Protein AF-A0A420UBL4-F1 (afdb_monomer)

Secondary structure (DSSP, 8-state):
--HHHHHHHHHHTT----------------------------S---BB-PPPPTT-TTSTTTTGGGBS-TT-EEEETTEEEEEEE--EEEE-TTSS-EEEEEEHHHHS-TTS-SS-EE--TTS--EEESS-HHHHHHHHHHHHHHHHHHHHHHHHHHHHS---HHHHHHHHHHHHHHHHHHHHHHTT-SHHHHEEEEEEEEPPSSB-SSSS--B--EEEEEEPGGGBSS-GGG------TTHHHHHS-----------

Mean predicted aligned error: 12.42 Å

pLDDT: mean 78.18, std 20.37, range [28.78, 97.06]

Foldseek 3Di:
DPQVVVQVVCVVVVNNPDDGDDDDDDDDDDPDDDDDDDDDDPQFLAAAQDQDDDPDPVLRQQNVLSHPAWQHWKAWPVCLQQIDTFHDWDDDPPDLWIKTKDFQCRQAPPPHDLAKDADDPVDWGWMFGHRPNSLVVSLVVLVVLLVVLVVVLVCCVPPDVDPPVVSVVSVVVNVSSVVSNVSSVSVPDRVSRGFWTWHIAHGADWDPDVVTDTRRMTITTGDCSRHPDRSSPDDNDDDPCVVVVVVDPPPDDPPPDD

Structure (mmCIF, N/CA/C/O backbone):
data_AF-A0A420UBL4-F1
#
_entry.id   AF-A0A420UBL4-F1
#
loop_
_atom_site.group_PDB
_atom_site.id
_atom_site.type_symbol
_atom_site.label_atom_id
_atom_site.label_alt_id
_atom_site.label_comp_id
_atom_site.label_asym_id
_atom_site.label_entity_id
_atom_site.label_seq_id
_atom_site.pdbx_PDB_ins_code
_atom_site.Cartn_x
_atom_site.Cartn_y
_atom_site.Cartn_z
_atom_site.occupancy
_atom_site.B_iso_or_equiv
_atom_site.auth_seq_id
_atom_site.auth_comp_id
_atom_site.auth_asym_id
_atom_site.auth_atom_id
_atom_site.pdbx_PDB_model_num
ATOM 1 N N . MET A 1 1 ? -31.574 2.121 -7.562 1.00 46.16 1 MET A N 1
ATOM 2 C CA . MET A 1 1 ? -32.735 1.252 -7.884 1.00 46.16 1 MET A CA 1
ATOM 3 C C . MET A 1 1 ? -32.403 -0.250 -7.797 1.00 46.16 1 MET A C 1
ATOM 5 O O . MET A 1 1 ? -33.293 -1.064 -7.986 1.00 46.16 1 MET A O 1
ATOM 9 N N . GLU A 1 2 ? -31.167 -0.641 -7.446 1.00 55.22 2 GLU A N 1
ATOM 10 C CA . GLU A 1 2 ? -30.665 -2.014 -7.668 1.00 55.22 2 GLU A CA 1
ATOM 11 C C . GLU A 1 2 ? -30.559 -2.911 -6.415 1.00 55.22 2 GLU A C 1
ATOM 13 O O . GLU A 1 2 ? -30.574 -4.130 -6.560 1.00 55.22 2 GLU A O 1
ATOM 18 N N . ALA A 1 3 ? -30.545 -2.388 -5.176 1.00 56.19 3 ALA A N 1
ATOM 19 C CA . ALA A 1 3 ? -30.510 -3.264 -3.981 1.00 56.19 3 ALA A CA 1
ATOM 20 C C . ALA A 1 3 ? -31.725 -4.178 -3.863 1.00 56.19 3 ALA A C 1
ATOM 22 O O . ALA A 1 3 ? -31.597 -5.292 -3.364 1.00 56.19 3 ALA A O 1
ATOM 23 N N . ASN A 1 4 ? -32.895 -3.720 -4.313 1.00 64.81 4 ASN A N 1
ATOM 24 C CA . ASN A 1 4 ? -34.096 -4.547 -4.281 1.00 64.81 4 ASN A CA 1
ATOM 25 C C . ASN A 1 4 ? -33.973 -5.744 -5.232 1.00 64.81 4 ASN A C 1
ATOM 27 O O . ASN A 1 4 ? -34.451 -6.818 -4.886 1.00 64.81 4 ASN A O 1
ATOM 31 N N . ILE A 1 5 ? -33.260 -5.595 -6.355 1.00 74.69 5 ILE A N 1
ATOM 32 C CA . ILE A 1 5 ? -32.993 -6.687 -7.298 1.00 74.69 5 ILE A CA 1
ATOM 33 C C . ILE A 1 5 ? -31.994 -7.674 -6.685 1.00 74.69 5 ILE A C 1
ATOM 35 O O . ILE A 1 5 ? -32.284 -8.864 -6.628 1.00 74.69 5 ILE A O 1
ATOM 39 N N . CYS A 1 6 ? -30.873 -7.201 -6.127 1.00 64.31 6 CYS A N 1
ATOM 40 C CA . CYS A 1 6 ? -29.911 -8.078 -5.443 1.00 64.31 6 CYS A CA 1
ATOM 41 C C . CYS A 1 6 ? -30.554 -8.846 -4.280 1.00 64.31 6 CYS A C 1
ATOM 43 O O . CYS A 1 6 ? -30.361 -10.051 -4.136 1.00 64.31 6 CYS A O 1
ATOM 45 N N . ARG A 1 7 ? -31.371 -8.164 -3.471 1.00 74.88 7 ARG A N 1
ATOM 46 C CA . ARG A 1 7 ? -32.132 -8.792 -2.387 1.00 74.88 7 ARG A CA 1
ATOM 47 C C . ARG A 1 7 ? -33.109 -9.843 -2.915 1.00 74.88 7 ARG A C 1
ATOM 49 O O . ARG A 1 7 ? -33.301 -10.866 -2.267 1.00 74.88 7 ARG A O 1
ATOM 56 N N . GLN A 1 8 ? -33.738 -9.594 -4.058 1.00 78.75 8 GLN A N 1
ATOM 57 C CA . GLN A 1 8 ? -34.687 -10.520 -4.662 1.00 78.75 8 GLN A CA 1
ATOM 58 C C . GLN A 1 8 ? -33.996 -11.770 -5.218 1.00 78.75 8 GLN A C 1
ATOM 60 O O . GLN A 1 8 ? -34.421 -12.870 -4.883 1.00 78.75 8 GLN A O 1
ATOM 65 N N . VAL A 1 9 ? -32.869 -11.617 -5.918 1.00 79.94 9 VAL A N 1
ATOM 66 C CA . VAL A 1 9 ? -32.046 -12.742 -6.397 1.00 79.94 9 VAL A CA 1
ATOM 67 C C . VAL A 1 9 ? -31.589 -13.632 -5.238 1.00 79.94 9 VAL A C 1
ATOM 69 O O . VAL A 1 9 ? -31.701 -14.853 -5.312 1.00 79.94 9 VAL A O 1
ATOM 72 N N . LEU A 1 10 ? -31.120 -13.043 -4.133 1.00 76.50 10 LEU A N 1
ATOM 73 C CA . LEU A 1 10 ? -30.702 -13.811 -2.953 1.00 76.50 10 LEU A CA 1
ATOM 74 C C . LEU A 1 10 ? -31.870 -14.592 -2.335 1.00 76.50 10 LEU A C 1
ATOM 76 O O . LEU A 1 10 ? -31.719 -15.755 -1.963 1.00 76.50 10 LEU A O 1
ATOM 80 N N . ARG A 1 11 ? -33.061 -13.987 -2.299 1.00 82.12 11 ARG A N 1
ATOM 81 C CA . ARG A 1 11 ? -34.278 -14.643 -1.805 1.00 82.12 11 ARG A CA 1
ATOM 82 C C . ARG A 1 11 ? -34.751 -15.776 -2.707 1.00 82.12 11 ARG A C 1
ATOM 84 O O . ARG A 1 11 ? -35.199 -16.788 -2.181 1.00 82.12 11 ARG A O 1
ATOM 91 N N . GLU A 1 12 ? -34.638 -15.630 -4.024 1.00 87.50 12 GLU A N 1
ATOM 92 C CA . GLU A 1 12 ? -34.956 -16.691 -4.992 1.00 87.50 12 GLU A CA 1
ATOM 93 C C . GLU A 1 12 ? -34.057 -17.923 -4.813 1.00 87.50 12 GLU A C 1
ATOM 95 O O . GLU A 1 12 ? -34.486 -19.041 -5.077 1.00 87.50 12 GLU A O 1
ATOM 100 N N . HIS A 1 13 ? -32.851 -17.737 -4.270 1.00 80.00 13 HIS A N 1
ATOM 101 C CA . HIS A 1 13 ? -31.913 -18.814 -3.943 1.00 80.00 13 HIS A CA 1
ATOM 102 C C . HIS A 1 13 ? -32.011 -19.285 -2.477 1.00 80.00 13 HIS A C 1
ATOM 104 O O . HIS A 1 13 ? -31.109 -19.955 -1.979 1.00 80.00 13 HIS A O 1
ATOM 110 N N . GLY A 1 14 ? -33.095 -18.941 -1.769 1.00 75.75 14 GLY 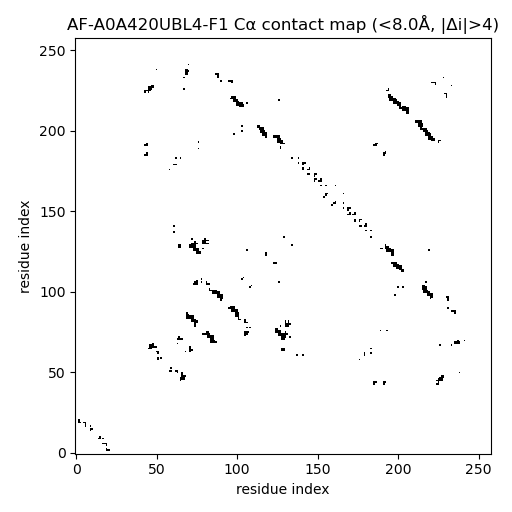A N 1
ATOM 111 C CA . GLY A 1 14 ? -33.352 -19.390 -0.394 1.00 75.75 14 GLY A CA 1
ATOM 112 C C . GLY A 1 14 ? -32.545 -18.662 0.686 1.00 75.75 14 GLY A C 1
ATOM 113 O O . GLY A 1 14 ? -32.516 -19.093 1.838 1.00 75.75 14 GLY A O 1
ATOM 114 N N . ILE A 1 15 ? -31.887 -17.552 0.344 1.00 63.94 15 ILE A N 1
ATOM 115 C CA . ILE A 1 15 ? -31.052 -16.774 1.262 1.00 63.94 15 ILE A CA 1
ATOM 116 C C . ILE A 1 15 ? -31.855 -15.553 1.721 1.00 63.94 15 ILE A C 1
ATOM 118 O O . ILE A 1 15 ? -31.906 -14.513 1.061 1.00 63.94 15 ILE A O 1
ATOM 122 N N . HIS A 1 16 ? -32.537 -15.695 2.857 1.00 76.81 16 HIS A N 1
ATOM 123 C CA . HIS A 1 16 ? -33.493 -14.693 3.345 1.00 76.81 16 HIS A CA 1
ATOM 124 C C . HIS A 1 16 ? -32.921 -13.720 4.388 1.00 76.81 16 HIS A C 1
ATOM 126 O O . HIS A 1 16 ? -33.513 -12.658 4.593 1.00 76.81 16 HIS A O 1
ATOM 132 N N . ASP A 1 17 ? -31.785 -14.057 5.003 1.00 68.94 17 ASP A N 1
ATOM 133 C CA . ASP A 1 17 ? -31.202 -13.354 6.157 1.00 68.94 17 ASP A CA 1
ATOM 134 C C . ASP A 1 17 ? -30.044 -12.417 5.767 1.00 68.94 17 ASP A C 1
ATOM 136 O O . ASP A 1 17 ? -28.955 -12.449 6.335 1.00 68.94 17 ASP A O 1
ATOM 140 N N . VAL A 1 18 ? -30.245 -11.618 4.715 1.00 59.00 18 VAL A N 1
ATOM 141 C CA . VAL A 1 18 ? -29.240 -10.654 4.243 1.00 59.00 18 VAL A CA 1
ATOM 142 C C . VAL A 1 18 ? -29.877 -9.278 4.090 1.00 59.00 18 VAL A C 1
ATOM 144 O O . VAL A 1 18 ? -30.777 -9.073 3.269 1.00 59.00 18 VAL A O 1
ATOM 147 N N . GLU A 1 19 ? -29.392 -8.317 4.877 1.00 60.03 19 GLU A N 1
ATOM 148 C CA . GLU A 1 19 ? -29.637 -6.893 4.651 1.00 60.03 19 GLU A CA 1
ATOM 149 C C . GLU A 1 19 ? -28.704 -6.389 3.546 1.00 60.03 19 GLU A C 1
ATOM 151 O O . GLU A 1 19 ? -27.485 -6.528 3.626 1.00 60.03 19 GLU A O 1
ATOM 156 N N . VAL A 1 20 ? -29.286 -5.806 2.496 1.00 59.38 20 VAL A N 1
ATOM 157 C CA . VAL A 1 20 ? -28.540 -5.222 1.377 1.00 59.38 20 VAL A CA 1
ATOM 158 C C . VAL A 1 20 ? -28.550 -3.705 1.542 1.00 59.38 20 VAL A C 1
ATOM 160 O O . VAL A 1 20 ? -29.594 -3.074 1.382 1.00 59.38 20 VAL A O 1
ATOM 163 N N . GLU A 1 21 ? -27.397 -3.116 1.855 1.00 56.94 21 GLU A N 1
ATOM 164 C CA . GLU A 1 21 ? -27.192 -1.663 1.871 1.00 56.94 21 GLU A CA 1
ATOM 165 C C . GLU A 1 21 ? -26.506 -1.233 0.564 1.00 56.94 21 GLU A C 1
ATOM 167 O O . GLU A 1 21 ? -25.472 -1.788 0.188 1.00 56.94 21 GLU A O 1
ATOM 172 N N . ILE A 1 22 ? -27.074 -0.253 -0.151 1.00 54.72 22 ILE A N 1
ATOM 173 C CA . ILE A 1 22 ? -26.399 0.362 -1.305 1.00 54.72 22 ILE A CA 1
ATOM 174 C C . ILE A 1 22 ? -25.489 1.463 -0.783 1.00 54.72 22 ILE A C 1
ATOM 176 O O . ILE A 1 22 ? -25.970 2.460 -0.249 1.00 54.72 22 ILE A O 1
ATOM 180 N N . LYS A 1 23 ? -24.186 1.335 -1.028 1.00 50.97 23 LYS A N 1
ATOM 181 C CA . LYS A 1 23 ? -23.273 2.474 -0.970 1.00 50.97 23 LYS A CA 1
ATOM 182 C C . LYS A 1 23 ? -23.070 3.005 -2.381 1.00 50.97 23 LYS A C 1
ATOM 184 O O . LYS A 1 23 ? -22.368 2.399 -3.183 1.00 50.97 23 LYS A O 1
ATOM 189 N N . GLU A 1 24 ? -23.704 4.128 -2.680 1.00 41.06 24 GLU A N 1
ATOM 190 C CA . GLU A 1 24 ? -23.539 4.818 -3.955 1.00 41.06 24 GLU A CA 1
ATOM 191 C C . GLU A 1 24 ? -22.213 5.594 -3.924 1.00 41.06 24 GLU A C 1
ATOM 193 O O . GLU A 1 24 ? -21.984 6.431 -3.047 1.00 41.06 24 GLU A O 1
ATOM 198 N N . SER A 1 25 ? -21.294 5.278 -4.835 1.00 41.75 25 SER A N 1
ATOM 199 C CA . SER A 1 25 ? -20.054 6.029 -5.025 1.00 41.75 25 SER A CA 1
ATOM 200 C C . SER A 1 25 ? -20.103 6.737 -6.372 1.00 41.75 25 SER A C 1
ATOM 202 O O . SER A 1 25 ? -20.399 6.141 -7.405 1.00 41.75 25 SER A O 1
ATOM 204 N N . ARG A 1 26 ? -19.817 8.040 -6.369 1.00 37.59 26 ARG A N 1
ATOM 205 C CA . ARG A 1 26 ? -19.694 8.822 -7.597 1.00 37.59 26 ARG A CA 1
ATOM 206 C C . ARG A 1 26 ? -18.226 8.873 -7.996 1.00 37.59 26 ARG A C 1
ATOM 208 O O . ARG A 1 26 ? -17.408 9.408 -7.252 1.00 37.59 26 ARG A O 1
ATOM 215 N N . ILE A 1 27 ? -17.904 8.321 -9.161 1.00 39.28 27 ILE A N 1
ATOM 216 C CA . ILE A 1 27 ? -16.571 8.416 -9.758 1.00 39.28 27 ILE A CA 1
ATOM 217 C C . ILE A 1 27 ? -16.550 9.687 -10.607 1.00 39.28 27 ILE A C 1
ATOM 219 O O . ILE A 1 27 ? -17.274 9.791 -11.593 1.00 39.28 27 ILE A O 1
ATOM 223 N N . THR A 1 28 ? -15.743 10.666 -10.215 1.00 36.16 28 THR A N 1
ATOM 224 C CA . THR A 1 28 ? -15.451 11.851 -11.031 1.00 36.16 28 THR A CA 1
ATOM 225 C C . THR A 1 28 ? -14.008 11.783 -11.503 1.00 36.16 28 THR A C 1
ATOM 227 O O . THR A 1 28 ? -13.095 11.652 -10.690 1.00 36.16 28 THR A O 1
ATOM 230 N N . GLN A 1 29 ? -13.808 11.863 -12.818 1.00 36.16 29 GLN A N 1
ATOM 231 C CA . GLN A 1 29 ? -12.487 11.982 -13.424 1.00 36.16 29 GLN A CA 1
ATOM 232 C C . GLN A 1 29 ? -11.955 13.390 -13.145 1.00 36.16 29 GLN A C 1
ATOM 234 O O . GLN A 1 29 ? -12.440 14.366 -13.712 1.00 36.16 29 GLN A O 1
ATOM 239 N N . CYS A 1 30 ? -10.985 13.500 -12.241 1.00 32.44 30 CYS A N 1
ATOM 240 C CA . CYS A 1 30 ? -10.297 14.758 -11.987 1.00 32.44 30 CYS A CA 1
ATOM 241 C C . CYS A 1 30 ? -9.072 14.837 -12.903 1.00 32.44 30 CYS A C 1
ATOM 243 O O . CYS A 1 30 ? -8.135 14.060 -12.744 1.00 32.44 30 CYS A O 1
ATOM 245 N N . CYS A 1 31 ? -9.077 15.772 -13.850 1.00 33.06 31 CYS A N 1
ATOM 246 C CA . CYS A 1 31 ? -7.849 16.263 -14.464 1.00 33.06 31 CYS A CA 1
ATOM 247 C C . CYS A 1 31 ? -7.279 17.326 -13.518 1.00 33.06 31 CYS A C 1
ATOM 249 O O . CYS A 1 31 ? -7.780 18.450 -13.498 1.00 33.06 31 CYS A O 1
ATOM 251 N N . SER A 1 32 ? -6.307 16.973 -12.678 1.00 38.66 32 SER A N 1
ATOM 252 C CA . SER A 1 32 ? -5.537 17.967 -11.928 1.00 38.66 32 SER A CA 1
ATOM 253 C C . SER A 1 32 ? -4.391 18.473 -12.803 1.00 38.66 32 SER A C 1
ATOM 255 O O . SER A 1 32 ? -3.588 17.691 -13.301 1.00 38.66 32 SER A O 1
ATOM 257 N N . ASN A 1 33 ? -4.347 19.790 -13.006 1.00 39.56 33 ASN A N 1
ATOM 258 C CA . ASN A 1 33 ? -3.120 20.489 -13.364 1.00 39.56 33 ASN A CA 1
ATOM 259 C C . ASN A 1 33 ? -2.449 20.865 -12.044 1.00 39.56 33 ASN A C 1
ATOM 261 O O . ASN A 1 33 ? -2.984 21.697 -11.310 1.00 39.56 33 ASN A O 1
ATOM 265 N N . ASP A 1 34 ? -1.316 20.243 -11.739 1.00 40.31 34 ASP A N 1
ATOM 266 C CA . ASP A 1 34 ? -0.555 20.553 -10.536 1.00 40.31 34 ASP A CA 1
ATOM 267 C C . ASP A 1 34 ? 0.315 21.792 -10.773 1.00 40.31 34 ASP A C 1
ATOM 269 O O . ASP A 1 34 ? 1.204 21.800 -11.627 1.00 40.31 34 ASP A O 1
ATOM 273 N N . GLN A 1 35 ? 0.064 22.846 -9.997 1.00 41.44 35 GLN A N 1
ATOM 274 C CA . GLN A 1 35 ? 1.081 23.836 -9.665 1.00 41.44 35 GLN A CA 1
ATOM 275 C C . GLN A 1 35 ? 1.154 24.009 -8.146 1.00 41.44 35 GLN A C 1
ATOM 277 O O . GLN A 1 35 ? 0.145 24.258 -7.491 1.00 41.44 35 GLN A O 1
ATOM 282 N N . ASP A 1 36 ? 2.394 23.894 -7.670 1.00 38.19 36 ASP A N 1
ATOM 283 C CA . ASP A 1 36 ? 2.970 24.303 -6.389 1.00 38.19 36 ASP A CA 1
ATOM 284 C C . ASP A 1 36 ? 2.427 23.684 -5.088 1.00 38.19 36 ASP A C 1
ATOM 286 O O . ASP A 1 36 ? 1.338 23.992 -4.612 1.00 38.19 36 ASP A O 1
ATOM 290 N N . GLN A 1 37 ? 3.288 22.930 -4.392 1.00 43.09 37 GLN A N 1
ATOM 291 C CA . GLN A 1 37 ? 4.218 23.532 -3.424 1.00 43.09 37 GLN A CA 1
ATOM 292 C C . GLN A 1 37 ? 5.308 22.539 -2.993 1.00 43.09 37 GLN A C 1
ATOM 294 O O . GLN A 1 37 ? 5.046 21.423 -2.547 1.00 43.09 37 GLN A O 1
ATOM 299 N N . THR A 1 38 ? 6.547 23.003 -3.123 1.00 45.44 38 THR A N 1
ATOM 300 C CA . THR A 1 38 ? 7.779 22.376 -2.653 1.00 45.44 38 THR A CA 1
ATOM 301 C C . THR A 1 38 ? 8.016 22.751 -1.193 1.00 45.44 38 THR A C 1
ATOM 303 O O . THR A 1 38 ? 8.265 23.916 -0.907 1.00 45.44 38 THR A O 1
ATOM 306 N N . GLU A 1 39 ? 8.064 21.765 -0.300 1.00 37.84 39 GLU A N 1
ATOM 307 C CA . GLU A 1 39 ? 8.936 21.800 0.878 1.00 37.84 39 GLU A CA 1
ATOM 308 C C . GLU A 1 39 ? 9.647 20.447 0.980 1.00 37.84 39 GLU A C 1
ATOM 310 O O . GLU A 1 39 ? 9.052 19.393 1.212 1.00 37.84 39 GLU A O 1
ATOM 315 N N . CYS A 1 40 ? 10.947 20.489 0.697 1.00 41.44 40 CYS A N 1
ATOM 316 C CA . CYS A 1 40 ? 11.858 19.357 0.724 1.00 41.44 40 CYS A CA 1
ATOM 317 C C . CYS A 1 40 ? 12.210 19.041 2.185 1.00 41.44 40 CYS A C 1
ATOM 319 O O . CYS A 1 40 ? 13.212 19.520 2.713 1.00 41.44 40 CYS A O 1
ATOM 321 N N . GLU A 1 41 ? 11.370 18.249 2.849 1.00 40.94 41 GLU A N 1
ATOM 322 C CA . GLU A 1 41 ? 11.780 17.510 4.043 1.00 40.94 41 GLU A CA 1
ATOM 323 C C . GLU A 1 41 ? 12.534 16.243 3.618 1.00 40.94 41 GLU A C 1
ATOM 325 O O . GLU A 1 41 ? 12.058 15.475 2.779 1.00 40.94 41 GLU A O 1
ATOM 330 N N . LEU A 1 42 ? 13.713 16.030 4.210 1.00 42.38 42 LEU A N 1
ATOM 331 C CA . LEU A 1 42 ? 14.597 14.878 4.010 1.00 42.38 42 LEU A CA 1
ATOM 332 C C . LEU A 1 42 ? 13.846 13.543 3.798 1.00 42.38 42 LEU A C 1
ATOM 334 O O . LEU A 1 42 ? 13.125 13.078 4.680 1.00 42.38 42 LEU A O 1
ATOM 338 N N . SER A 1 43 ? 14.092 12.926 2.635 1.00 51.47 43 SER A N 1
ATOM 339 C CA . SER A 1 43 ? 14.260 11.480 2.375 1.00 51.47 43 SER A CA 1
ATOM 340 C C . SER A 1 43 ? 13.432 10.469 3.190 1.00 51.47 43 SER A C 1
ATOM 342 O O . SER A 1 43 ? 13.939 9.405 3.546 1.00 51.47 43 SER A O 1
ATOM 344 N N . THR A 1 44 ? 12.172 10.756 3.497 1.00 68.00 44 THR A N 1
ATOM 345 C CA . THR A 1 44 ? 11.268 9.779 4.113 1.00 68.00 44 THR A CA 1
ATOM 346 C C . THR A 1 44 ? 10.346 9.215 3.046 1.00 68.00 44 THR A C 1
ATOM 348 O O . THR A 1 44 ? 9.765 9.950 2.248 1.00 68.00 44 THR A O 1
ATOM 351 N N . ALA A 1 45 ? 10.251 7.888 2.987 1.00 84.62 45 ALA A N 1
ATOM 352 C CA . ALA A 1 45 ? 9.385 7.201 2.043 1.00 84.62 45 ALA A CA 1
ATOM 353 C C . ALA A 1 45 ? 7.921 7.586 2.318 1.00 84.62 45 ALA A C 1
ATOM 355 O O . ALA A 1 45 ? 7.376 7.266 3.377 1.00 84.62 45 ALA A O 1
ATOM 356 N N . LYS A 1 46 ? 7.307 8.318 1.382 1.00 92.00 46 LYS A N 1
ATOM 357 C CA . LYS A 1 46 ? 5.917 8.787 1.460 1.00 92.00 46 LYS A CA 1
ATOM 358 C C . LYS A 1 46 ? 5.104 8.200 0.314 1.00 92.00 46 LYS A C 1
ATOM 360 O O . LYS A 1 46 ? 5.573 8.152 -0.824 1.00 92.00 46 LYS A O 1
ATOM 365 N N . LEU A 1 47 ? 3.884 7.774 0.621 1.00 90.62 47 LEU A N 1
ATOM 366 C CA . LEU A 1 47 ? 2.909 7.349 -0.376 1.00 90.62 47 LEU A CA 1
ATOM 367 C C . LEU A 1 47 ? 2.480 8.550 -1.223 1.00 90.62 47 LEU A C 1
ATOM 369 O O . LEU A 1 47 ? 2.302 9.647 -0.698 1.00 90.62 47 LEU A O 1
ATOM 373 N N . SER A 1 48 ? 2.330 8.334 -2.528 1.00 86.75 48 SER A N 1
ATOM 374 C CA . SER A 1 48 ? 2.013 9.395 -3.492 1.00 86.75 48 SER A CA 1
ATOM 375 C C . SER A 1 48 ? 0.530 9.386 -3.896 1.00 86.75 48 SER A C 1
ATOM 377 O O . SER A 1 48 ? -0.060 8.302 -4.018 1.00 86.75 48 SER A O 1
ATOM 379 N N . PRO A 1 49 ? -0.083 10.564 -4.123 1.00 82.62 49 PRO A N 1
ATOM 380 C CA . PRO A 1 49 ? -1.437 10.685 -4.654 1.00 82.62 49 PRO A CA 1
ATOM 381 C C . PRO A 1 49 ? -1.508 10.450 -6.163 1.00 82.62 49 PRO A C 1
ATOM 383 O O . PRO A 1 49 ? -2.608 10.476 -6.714 1.00 82.62 49 PRO A O 1
ATOM 386 N N . ASP A 1 50 ? -0.376 10.246 -6.839 1.00 73.56 50 ASP A N 1
ATOM 387 C CA . ASP A 1 50 ? -0.331 10.190 -8.294 1.00 73.56 50 ASP A CA 1
ATOM 388 C C . ASP A 1 50 ? -0.639 8.781 -8.794 1.00 73.56 50 ASP A C 1
ATOM 390 O O . ASP A 1 50 ? 0.027 7.801 -8.441 1.00 73.56 50 ASP A O 1
ATOM 394 N N . ILE A 1 51 ? -1.639 8.678 -9.676 1.00 63.03 51 ILE A N 1
ATOM 395 C CA . ILE A 1 51 ? -1.787 7.501 -10.533 1.00 63.03 51 ILE A CA 1
ATOM 396 C C . ILE A 1 51 ? -0.731 7.649 -11.625 1.00 63.03 51 ILE A C 1
ATOM 398 O O . ILE A 1 51 ? -0.753 8.650 -12.345 1.00 63.03 51 ILE A O 1
ATOM 402 N N . PRO A 1 52 ? 0.166 6.672 -11.812 1.00 57.25 52 PRO A N 1
ATOM 403 C CA . PRO A 1 52 ? 0.998 6.667 -12.995 1.00 57.25 52 PRO A CA 1
ATOM 404 C C . PRO A 1 52 ? 0.143 6.764 -14.252 1.00 57.25 52 PRO A C 1
ATOM 406 O O . PRO A 1 52 ? -0.755 5.947 -14.460 1.00 57.25 52 PRO A O 1
ATOM 409 N N . ILE A 1 53 ? 0.401 7.778 -15.072 1.00 51.28 53 ILE A N 1
ATOM 410 C CA . ILE A 1 53 ? -0.421 8.055 -16.244 1.00 51.28 53 ILE A CA 1
ATOM 411 C C . ILE A 1 53 ? -0.345 6.864 -17.212 1.00 51.28 53 ILE A C 1
ATOM 413 O O . ILE A 1 53 ? 0.721 6.332 -17.517 1.00 51.28 53 ILE A O 1
ATOM 417 N N . LEU A 1 54 ? -1.531 6.492 -17.683 1.00 45.69 54 LEU A N 1
ATOM 418 C CA . LEU A 1 54 ? -1.978 5.358 -18.497 1.00 45.69 54 LEU A CA 1
ATOM 419 C C . LEU A 1 54 ? -1.166 4.952 -19.745 1.00 45.69 54 LEU A C 1
ATOM 421 O O . LEU A 1 54 ? -1.542 3.982 -20.393 1.00 45.69 54 LEU A O 1
ATOM 425 N N . GLN A 1 55 ? -0.098 5.648 -20.137 1.00 44.34 55 GLN A N 1
ATOM 426 C CA . GLN A 1 55 ? 0.519 5.399 -21.450 1.00 44.34 55 GLN A CA 1
ATOM 427 C C . GLN A 1 55 ? 1.364 4.121 -21.541 1.00 44.34 55 GLN A C 1
ATOM 429 O O . GLN A 1 55 ? 1.809 3.779 -22.634 1.00 44.34 55 GLN A O 1
ATOM 434 N N . GLU A 1 56 ? 1.565 3.374 -20.450 1.00 44.62 56 GLU A N 1
ATOM 435 C CA . GLU A 1 56 ? 2.386 2.161 -20.485 1.00 44.62 56 GLU A CA 1
ATOM 436 C C . GLU A 1 56 ? 1.794 1.013 -19.682 1.00 44.62 56 GLU A C 1
ATOM 438 O O . GLU A 1 56 ? 1.887 0.945 -18.458 1.00 44.62 56 GLU A O 1
ATOM 443 N N . GLU A 1 57 ? 1.227 0.064 -20.418 1.00 41.31 57 GLU A N 1
ATOM 444 C CA . GLU A 1 57 ? 0.519 -1.124 -19.937 1.00 41.31 57 GLU A CA 1
ATOM 445 C C . GLU A 1 57 ? 1.336 -1.989 -18.953 1.00 41.31 57 GLU A C 1
ATOM 447 O O . GLU A 1 57 ? 0.755 -2.710 -18.146 1.00 41.31 57 GLU A O 1
ATOM 452 N N . GLY A 1 58 ? 2.670 -1.868 -18.938 1.00 45.44 58 GLY A N 1
ATOM 453 C CA . GLY A 1 58 ? 3.553 -2.575 -18.001 1.00 45.44 58 GLY A CA 1
ATOM 454 C C . GLY A 1 58 ? 3.842 -1.854 -16.675 1.00 45.44 58 GLY A C 1
ATOM 455 O O . GLY A 1 58 ? 4.312 -2.491 -15.742 1.00 45.44 58 GLY A O 1
ATOM 456 N N . TYR A 1 59 ? 3.563 -0.550 -16.560 1.00 48.00 59 TYR A N 1
ATOM 457 C CA . TYR A 1 59 ? 3.951 0.286 -15.405 1.00 48.00 59 TYR A CA 1
ATOM 458 C C . TYR A 1 59 ? 2.964 0.184 -14.220 1.00 48.00 59 TYR A C 1
ATOM 460 O O . TYR A 1 59 ? 3.227 0.619 -13.096 1.00 48.00 59 TYR A O 1
ATOM 468 N N . ARG A 1 60 ? 1.783 -0.385 -14.477 1.00 56.47 60 ARG A N 1
ATOM 469 C CA . ARG A 1 60 ? 0.560 -0.106 -13.711 1.00 56.47 60 ARG A CA 1
ATOM 470 C C . ARG A 1 60 ? 0.451 -0.871 -12.390 1.00 56.47 60 ARG A C 1
ATOM 472 O O . ARG A 1 60 ? -0.315 -0.461 -11.524 1.00 56.47 60 ARG A O 1
ATOM 479 N N . ARG A 1 61 ? 1.204 -1.963 -12.206 1.00 58.03 61 ARG A N 1
ATOM 480 C CA . ARG A 1 61 ? 1.135 -2.789 -10.984 1.00 58.03 61 ARG A CA 1
ATOM 481 C C . ARG A 1 61 ? 2.209 -2.462 -9.951 1.00 58.03 61 ARG A C 1
ATOM 483 O O . ARG A 1 61 ? 1.948 -2.613 -8.762 1.00 58.03 61 ARG A O 1
ATOM 490 N N . ASP A 1 62 ? 3.370 -1.996 -10.395 1.00 67.00 62 ASP A N 1
ATOM 491 C CA . ASP A 1 62 ? 4.560 -1.964 -9.542 1.00 67.00 62 ASP A CA 1
ATOM 492 C C . ASP A 1 62 ? 4.571 -0.735 -8.627 1.00 67.00 62 ASP A C 1
ATOM 494 O O . ASP A 1 62 ? 4.811 -0.821 -7.425 1.00 67.00 62 ASP A O 1
ATOM 498 N N . SER A 1 63 ? 4.221 0.424 -9.183 1.00 71.31 63 SER A N 1
ATOM 499 C C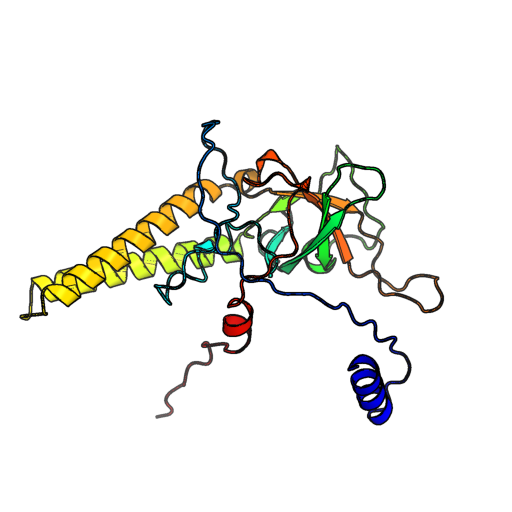A . SER A 1 63 ? 4.213 1.701 -8.461 1.00 71.31 63 SER A CA 1
ATOM 500 C C . SER A 1 63 ? 2.907 1.969 -7.710 1.00 71.31 63 SER A C 1
ATOM 502 O O . SER A 1 63 ? 2.896 2.739 -6.751 1.00 71.31 63 SER A O 1
ATOM 504 N N . ILE A 1 64 ? 1.811 1.297 -8.079 1.00 82.69 64 ILE A N 1
ATOM 505 C CA . ILE A 1 64 ? 0.497 1.491 -7.446 1.00 82.69 64 ILE A CA 1
ATOM 506 C C . ILE A 1 64 ? 0.518 1.115 -5.964 1.00 82.69 64 ILE A C 1
ATOM 508 O O . ILE A 1 64 ? -0.214 1.689 -5.165 1.00 82.69 64 ILE A O 1
ATOM 512 N N . GLN A 1 65 ? 1.393 0.189 -5.573 1.00 87.94 65 GLN A N 1
ATOM 513 C CA . GLN A 1 65 ? 1.546 -0.236 -4.184 1.00 87.94 65 GLN A CA 1
ATOM 514 C C . GLN A 1 65 ? 2.191 0.843 -3.308 1.00 87.94 65 GLN A C 1
ATOM 516 O O . GLN A 1 65 ? 2.032 0.814 -2.090 1.00 87.94 65 GLN A O 1
ATOM 521 N N . LEU A 1 66 ? 2.839 1.837 -3.922 1.00 89.25 66 LEU A N 1
ATOM 522 C CA . LEU A 1 66 ? 3.416 3.013 -3.266 1.00 89.25 66 LEU A CA 1
ATOM 523 C C . LEU A 1 66 ? 2.480 4.233 -3.311 1.00 89.25 66 LEU A C 1
ATOM 525 O O . LEU A 1 66 ? 2.924 5.370 -3.145 1.00 89.25 66 LEU A O 1
ATOM 529 N N . SER A 1 67 ? 1.186 4.010 -3.556 1.00 90.31 67 SER A N 1
ATOM 530 C CA . SER A 1 67 ? 0.186 5.073 -3.652 1.00 90.31 67 SER A CA 1
ATOM 531 C C . SER A 1 67 ? -0.711 5.183 -2.420 1.00 90.31 67 SER A C 1
ATOM 533 O O . SER A 1 67 ? -0.875 4.257 -1.618 1.00 90.31 67 SER A O 1
ATOM 535 N N . GLU A 1 68 ? -1.372 6.325 -2.306 1.00 92.50 68 GLU A N 1
ATOM 536 C CA . GLU A 1 68 ? -2.386 6.592 -1.288 1.00 92.50 68 GLU A CA 1
ATOM 537 C C . GLU A 1 68 ? -3.748 5.964 -1.624 1.00 92.50 68 GLU A C 1
ATOM 539 O O . GLU A 1 68 ? -4.706 6.121 -0.868 1.00 92.50 68 GLU A O 1
ATOM 544 N N . PHE A 1 69 ? -3.872 5.219 -2.722 1.00 89.69 69 PHE A N 1
ATOM 545 C CA . PHE A 1 69 ? -5.161 4.688 -3.152 1.00 89.69 69 PHE A CA 1
ATOM 546 C C . PHE A 1 69 ? -5.637 3.494 -2.341 1.00 89.69 69 PHE A C 1
ATOM 548 O O . PHE A 1 69 ? -4.863 2.769 -1.719 1.00 89.69 69 PHE A O 1
ATOM 555 N N . LEU A 1 70 ? -6.947 3.280 -2.368 1.00 90.50 70 LEU A N 1
ATOM 556 C CA . LEU A 1 70 ? -7.564 2.060 -1.873 1.00 90.50 70 LEU A CA 1
ATOM 557 C C . LEU A 1 70 ? -7.225 0.877 -2.788 1.00 90.50 70 LEU A C 1
ATOM 559 O O . LEU A 1 70 ? -6.896 1.043 -3.963 1.00 90.50 70 LEU A O 1
ATOM 563 N N . GLY A 1 71 ? -7.329 -0.337 -2.251 1.00 89.31 71 GLY A N 1
ATOM 564 C CA . GLY A 1 71 ? -7.002 -1.565 -2.977 1.00 89.31 71 GLY A CA 1
ATOM 565 C C . GLY A 1 71 ? -5.508 -1.905 -3.011 1.00 89.31 71 GLY A C 1
ATOM 566 O O . GLY A 1 71 ? -5.148 -2.979 -3.493 1.00 89.31 71 GLY A O 1
ATOM 567 N N . THR A 1 72 ? -4.638 -1.049 -2.468 1.00 91.56 72 THR A N 1
ATOM 568 C CA . THR A 1 72 ? -3.210 -1.352 -2.299 1.00 91.56 72 THR A CA 1
ATOM 569 C C . THR A 1 72 ? -2.985 -2.400 -1.214 1.00 91.56 72 THR A C 1
ATOM 571 O O . THR A 1 72 ? -3.784 -2.546 -0.282 1.00 91.56 72 THR A O 1
ATOM 574 N N . LYS A 1 73 ? -1.905 -3.164 -1.365 1.00 94.62 73 LYS A N 1
ATOM 575 C CA . LYS A 1 73 ? -1.545 -4.295 -0.519 1.00 94.62 73 LYS A CA 1
ATOM 576 C C . LYS A 1 73 ? -0.969 -3.818 0.800 1.00 94.62 73 LYS A C 1
ATOM 578 O O . LYS A 1 73 ? -0.024 -3.039 0.825 1.00 94.62 73 LYS A O 1
ATOM 583 N N . ILE A 1 74 ? -1.520 -4.335 1.887 1.00 96.75 74 ILE A N 1
ATOM 584 C CA . ILE A 1 74 ? -1.084 -4.042 3.249 1.00 96.75 74 ILE A CA 1
ATOM 585 C C . ILE A 1 74 ? -0.878 -5.342 4.018 1.00 96.75 74 ILE A C 1
ATOM 587 O O . ILE A 1 74 ? -1.518 -6.354 3.716 1.00 96.75 74 ILE A O 1
ATOM 591 N N . ALA A 1 75 ? -0.023 -5.300 5.032 1.00 97.06 75 ALA A N 1
ATOM 592 C CA . ALA A 1 75 ? 0.190 -6.406 5.958 1.00 97.06 75 ALA A CA 1
ATOM 593 C C . ALA A 1 75 ? 0.458 -5.889 7.373 1.00 97.06 75 ALA A C 1
ATOM 595 O O . ALA A 1 75 ? 0.810 -4.726 7.570 1.00 97.06 75 ALA A O 1
ATOM 596 N N . SER A 1 76 ? 0.330 -6.769 8.364 1.00 95.69 76 SER A N 1
ATOM 597 C CA . SER A 1 76 ? 0.878 -6.504 9.697 1.00 95.69 76 SER A CA 1
ATOM 598 C C . SER A 1 76 ? 2.400 -6.625 9.671 1.00 95.69 76 SER A C 1
ATOM 600 O O . SER A 1 76 ? 2.921 -7.569 9.082 1.00 95.69 76 SER A O 1
ATOM 602 N N . SER A 1 77 ? 3.116 -5.753 10.385 1.00 94.81 77 SER A N 1
ATOM 603 C CA . SER A 1 77 ? 4.567 -5.892 10.585 1.00 94.81 77 SER A CA 1
ATOM 604 C C . SER A 1 77 ? 4.960 -7.217 11.257 1.00 94.81 77 SER A C 1
ATOM 606 O O . SER A 1 77 ? 6.036 -7.746 10.993 1.00 94.81 77 SER A O 1
ATOM 608 N N . ARG A 1 78 ? 4.068 -7.802 12.071 1.00 93.06 78 ARG A N 1
ATOM 609 C CA . ARG A 1 78 ? 4.271 -9.102 12.739 1.00 93.06 78 ARG A CA 1
ATOM 610 C C . ARG A 1 78 ? 4.121 -10.292 11.799 1.00 93.06 78 ARG A C 1
ATOM 612 O O . ARG A 1 78 ? 4.669 -11.353 12.059 1.00 93.06 78 ARG A O 1
ATOM 619 N N . ASN A 1 79 ? 3.344 -10.127 10.731 1.00 94.19 79 ASN A N 1
ATOM 620 C CA . ASN A 1 79 ? 3.077 -11.155 9.727 1.00 94.19 79 ASN A CA 1
ATOM 621 C C . ASN A 1 79 ? 3.163 -10.530 8.326 1.00 94.19 79 ASN A C 1
ATOM 623 O O . ASN A 1 79 ? 2.152 -10.446 7.623 1.00 94.19 79 ASN A O 1
ATOM 627 N N . PRO A 1 80 ? 4.353 -10.067 7.907 1.00 95.44 80 PRO A N 1
ATOM 628 C CA . PRO A 1 80 ? 4.485 -9.139 6.786 1.00 95.44 80 PRO A CA 1
ATOM 629 C C . PRO A 1 80 ? 4.210 -9.780 5.420 1.00 95.44 80 PRO A C 1
ATOM 631 O O . PRO A 1 80 ? 4.098 -9.073 4.424 1.00 95.44 80 PRO A O 1
ATOM 634 N N . THR A 1 81 ? 4.103 -11.107 5.350 1.00 95.19 81 THR A N 1
ATOM 635 C CA . THR A 1 81 ? 3.785 -11.865 4.129 1.00 95.19 81 THR A CA 1
ATOM 636 C C . THR A 1 81 ? 2.298 -12.201 3.993 1.00 95.19 81 THR A C 1
ATOM 638 O O . THR A 1 81 ? 1.867 -12.588 2.905 1.00 95.19 81 THR A O 1
ATOM 641 N N . ARG A 1 82 ? 1.498 -12.051 5.061 1.00 94.88 82 ARG A N 1
ATOM 642 C CA . ARG A 1 82 ? 0.041 -12.218 5.004 1.00 94.88 82 ARG A CA 1
ATOM 643 C C . ARG A 1 82 ? -0.590 -10.893 4.610 1.00 94.88 82 ARG A C 1
ATOM 645 O O . ARG A 1 82 ? -0.762 -9.994 5.429 1.00 94.88 82 ARG A O 1
ATOM 652 N N . GLU A 1 83 ? -0.935 -10.799 3.337 1.00 95.12 83 GLU A N 1
ATOM 653 C CA . GLU A 1 83 ? -1.387 -9.552 2.739 1.00 95.12 83 GLU A CA 1
ATOM 654 C C . GLU A 1 83 ? -2.890 -9.523 2.499 1.00 95.12 83 GLU A C 1
ATOM 656 O O . GLU A 1 83 ? -3.526 -10.517 2.153 1.00 95.12 83 GLU A O 1
ATOM 661 N N . GLY A 1 84 ? -3.436 -8.324 2.615 1.00 94.75 84 GLY A N 1
ATOM 662 C CA . GLY A 1 84 ? -4.783 -7.972 2.204 1.00 94.75 84 GLY A CA 1
ATOM 663 C C . GLY A 1 84 ? -4.757 -6.599 1.570 1.00 94.75 84 GLY A C 1
ATOM 664 O O . GLY A 1 84 ? -3.704 -6.134 1.138 1.00 94.75 84 GLY A O 1
ATOM 665 N N . THR A 1 85 ? -5.907 -5.944 1.490 1.00 94.00 85 THR A N 1
ATOM 666 C CA . THR A 1 85 ? -6.003 -4.634 0.845 1.00 94.00 85 THR A CA 1
ATOM 667 C C . THR A 1 85 ? -6.512 -3.566 1.790 1.00 94.00 85 THR A C 1
ATOM 669 O O . THR A 1 85 ? -7.340 -3.819 2.673 1.00 94.00 85 THR A O 1
ATOM 672 N N . LYS A 1 86 ? -6.051 -2.341 1.558 1.00 92.88 86 LYS A N 1
ATOM 673 C CA . LYS A 1 86 ? -6.631 -1.140 2.147 1.00 92.88 86 LYS A CA 1
ATOM 674 C C . LYS A 1 86 ? -8.058 -0.955 1.621 1.00 92.88 86 LYS A C 1
ATOM 676 O O . LYS A 1 86 ? -8.256 -0.880 0.410 1.00 92.88 86 LYS A O 1
ATOM 681 N N . GLY A 1 87 ? -9.045 -0.956 2.515 1.00 91.31 87 GLY A N 1
ATOM 682 C CA . GLY A 1 87 ? -10.462 -1.005 2.155 1.00 91.31 87 GLY A CA 1
ATOM 683 C C . GLY A 1 87 ? -11.083 0.370 1.946 1.00 91.31 87 GLY A C 1
ATOM 684 O O . GLY A 1 87 ? -11.488 0.695 0.837 1.00 91.31 87 GLY A O 1
ATOM 685 N N . LEU A 1 88 ? -11.190 1.165 3.013 1.00 91.56 88 LEU A N 1
ATOM 686 C CA . LEU A 1 88 ? -11.855 2.474 3.006 1.00 91.56 88 LEU A CA 1
ATOM 687 C C . LEU A 1 88 ? -11.197 3.421 4.003 1.00 91.56 88 LEU A C 1
ATOM 689 O O . LEU A 1 88 ? -10.918 3.010 5.124 1.00 91.56 88 LEU A O 1
ATOM 693 N N . TYR A 1 89 ? -11.083 4.694 3.644 1.00 93.06 89 TYR A N 1
ATOM 694 C CA . TYR A 1 89 ? -10.825 5.780 4.580 1.00 93.06 89 TYR A CA 1
ATOM 695 C C . TYR A 1 89 ? -12.116 6.227 5.265 1.00 93.06 89 TYR A C 1
ATOM 697 O O . TYR A 1 89 ? -13.138 6.484 4.614 1.00 93.06 89 TYR A O 1
ATOM 705 N N . LEU A 1 90 ? -12.050 6.344 6.588 1.00 90.25 90 LEU A N 1
ATOM 706 C CA . LEU A 1 90 ? -13.117 6.788 7.474 1.00 90.25 90 LEU A CA 1
ATOM 707 C C . LEU A 1 90 ? -12.580 7.896 8.382 1.00 90.25 90 LEU A C 1
ATOM 709 O O . LEU A 1 90 ? -11.407 7.897 8.748 1.00 90.25 90 LEU A O 1
ATOM 713 N N . ARG A 1 91 ? -13.447 8.830 8.772 1.00 89.50 91 ARG A N 1
ATOM 714 C CA . ARG A 1 91 ? -13.112 9.885 9.737 1.00 89.50 91 ARG A CA 1
ATOM 715 C C . ARG A 1 91 ? -13.829 9.612 11.045 1.00 89.50 91 ARG A C 1
ATOM 717 O O . ARG A 1 91 ? -15.027 9.315 11.033 1.00 89.50 91 ARG A O 1
ATOM 724 N N . ILE A 1 92 ? -13.114 9.722 12.157 1.00 82.38 92 ILE A N 1
ATOM 725 C CA . ILE A 1 92 ? -13.737 9.630 13.475 1.00 82.38 92 ILE A CA 1
ATOM 726 C C . ILE A 1 92 ? -14.484 10.940 13.735 1.00 82.38 92 ILE A C 1
ATOM 728 O O . ILE A 1 92 ? -13.983 12.037 13.496 1.00 82.38 92 ILE A O 1
ATOM 732 N N . ARG A 1 93 ? -15.741 10.829 14.172 1.00 81.94 93 ARG A N 1
ATOM 733 C CA . ARG A 1 93 ? -16.591 11.998 14.407 1.00 81.94 93 ARG A CA 1
ATOM 734 C C . ARG A 1 93 ? -15.969 12.882 15.490 1.00 81.94 93 ARG A C 1
ATOM 736 O O . ARG A 1 93 ? -15.586 12.381 16.539 1.00 81.94 93 ARG A O 1
ATOM 743 N N . ASN A 1 94 ? -15.973 14.194 15.255 1.00 81.69 94 ASN A N 1
ATOM 744 C CA . ASN A 1 94 ? -15.450 15.213 16.172 1.00 81.69 94 ASN A CA 1
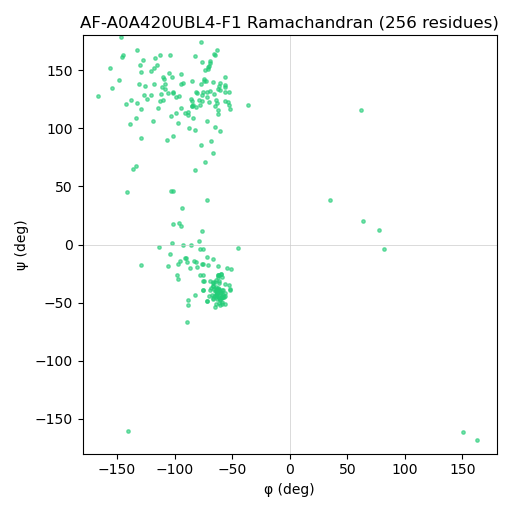ATOM 745 C C . ASN A 1 94 ? -13.938 15.109 16.443 1.00 81.69 94 ASN A C 1
ATOM 747 O O . ASN A 1 94 ? -13.468 15.653 17.438 1.00 81.69 94 ASN A O 1
ATOM 751 N N . THR A 1 95 ? -13.175 14.443 15.573 1.00 83.38 95 THR A N 1
ATOM 752 C CA . THR A 1 95 ? -11.710 14.451 15.624 1.00 83.38 95 THR A CA 1
ATOM 753 C C . THR A 1 95 ? -11.132 14.716 14.233 1.00 83.38 95 THR A C 1
ATOM 755 O O . THR A 1 95 ? -11.839 14.660 13.225 1.00 83.38 95 THR A O 1
ATOM 758 N N . GLU A 1 96 ? -9.834 15.013 14.169 1.00 82.81 96 GLU A N 1
ATOM 759 C CA . GLU A 1 96 ? -9.095 15.067 12.899 1.00 82.81 96 GLU A CA 1
ATOM 760 C C . GLU A 1 96 ? -8.562 13.688 12.468 1.00 82.81 96 GLU A C 1
ATOM 762 O O . GLU A 1 96 ? -7.942 13.560 11.411 1.00 82.81 96 GLU A O 1
ATOM 767 N N . THR A 1 97 ? -8.819 12.646 13.264 1.00 85.62 97 THR A N 1
ATOM 768 C CA . THR A 1 97 ? -8.301 11.296 13.045 1.00 85.62 97 THR A CA 1
ATOM 769 C C . THR A 1 97 ? -8.964 10.655 11.835 1.00 85.62 97 THR A C 1
ATOM 771 O O . THR A 1 97 ? -10.187 10.463 11.781 1.00 85.62 97 THR A O 1
ATOM 774 N N . VAL A 1 98 ? -8.131 10.258 10.877 1.00 90.06 98 VAL A N 1
ATOM 775 C CA . VAL A 1 98 ? -8.540 9.415 9.758 1.00 90.06 98 VAL A CA 1
ATOM 776 C C . VAL A 1 98 ? -8.004 8.020 9.993 1.00 90.06 98 VAL A C 1
ATOM 778 O O . VAL A 1 98 ? -6.822 7.817 10.268 1.00 90.06 98 VAL A O 1
ATOM 781 N N . VAL A 1 99 ? -8.898 7.056 9.850 1.00 93.12 99 VAL A N 1
ATOM 782 C CA . VAL A 1 99 ? -8.573 5.642 9.926 1.00 93.12 99 VAL A CA 1
ATOM 783 C C . VAL A 1 99 ? -8.832 4.993 8.584 1.00 93.12 99 VAL A C 1
ATOM 785 O O . VAL A 1 99 ? -9.681 5.435 7.808 1.00 93.12 99 VAL A O 1
ATOM 788 N N . THR A 1 100 ? -8.137 3.902 8.323 1.00 94.75 100 THR A N 1
ATOM 789 C CA . THR A 1 100 ? -8.473 3.008 7.227 1.00 94.75 100 THR A CA 1
ATOM 790 C C . THR A 1 100 ? -9.036 1.692 7.756 1.00 94.75 100 THR A C 1
ATOM 792 O O . THR A 1 100 ? -8.584 1.153 8.766 1.00 94.75 100 THR A O 1
ATOM 795 N N . LEU A 1 101 ? -10.030 1.165 7.049 1.00 93.94 101 LEU A N 1
ATOM 796 C CA . LEU A 1 101 ? -10.666 -0.118 7.307 1.00 93.94 101 LEU A CA 1
ATOM 797 C C . LEU A 1 101 ? -9.980 -1.222 6.497 1.00 93.94 101 LEU A C 1
ATOM 799 O O . LEU A 1 101 ? -9.694 -1.046 5.310 1.00 93.94 101 LEU A O 1
ATOM 803 N N . THR A 1 102 ? -9.779 -2.385 7.108 1.00 95.31 102 THR A N 1
ATOM 804 C CA . THR A 1 102 ? -9.456 -3.631 6.400 1.00 95.31 102 THR A CA 1
ATOM 805 C C . THR A 1 102 ? -10.065 -4.839 7.116 1.00 95.31 102 THR A C 1
ATOM 807 O O . THR A 1 102 ? -10.718 -4.703 8.154 1.00 95.31 102 THR A O 1
ATOM 810 N N . CYS A 1 103 ? -9.880 -6.032 6.558 1.00 94.75 103 CYS A N 1
ATOM 811 C CA . CYS A 1 103 ? -10.332 -7.271 7.178 1.00 94.75 103 CYS A CA 1
ATOM 812 C C . CYS A 1 103 ? -9.434 -7.661 8.358 1.00 94.75 103 CYS A C 1
ATOM 814 O O . CYS A 1 103 ? -8.207 -7.589 8.274 1.00 94.75 103 CYS A O 1
ATOM 816 N N . ARG A 1 104 ? -10.042 -8.168 9.437 1.00 94.12 104 ARG A N 1
ATOM 817 C CA . ARG A 1 104 ? -9.324 -8.579 10.653 1.00 94.12 104 ARG A CA 1
ATOM 818 C C . ARG A 1 104 ? -8.234 -9.601 10.371 1.00 94.12 104 ARG A C 1
ATOM 820 O O . ARG A 1 104 ? -7.121 -9.421 10.843 1.00 94.12 104 ARG A O 1
ATOM 827 N N . HIS A 1 105 ? -8.537 -10.608 9.553 1.00 92.38 105 HIS A N 1
ATOM 828 C CA . HIS A 1 105 ? -7.621 -11.707 9.233 1.00 92.38 105 HIS A CA 1
ATOM 829 C C . HIS A 1 105 ? -6.337 -11.263 8.515 1.00 92.38 105 HIS A C 1
ATOM 831 O O . HIS A 1 105 ? -5.369 -12.015 8.468 1.00 92.38 105 HIS A O 1
ATOM 837 N N . VAL A 1 106 ? -6.323 -10.063 7.927 1.00 93.12 106 VAL A N 1
ATOM 838 C CA . VAL A 1 106 ? -5.127 -9.516 7.278 1.00 93.12 106 VAL A CA 1
ATOM 839 C C . VAL A 1 106 ? -4.115 -9.137 8.353 1.00 93.12 106 VAL A C 1
ATOM 841 O O . VAL A 1 106 ? -2.960 -9.557 8.312 1.00 93.12 106 VAL A O 1
ATOM 844 N N . ILE A 1 107 ? -4.579 -8.408 9.367 1.00 94.06 107 ILE A N 1
ATOM 845 C CA . ILE A 1 107 ? -3.725 -7.838 10.407 1.00 94.06 107 ILE A CA 1
ATOM 846 C C . ILE A 1 107 ? -3.533 -8.814 11.567 1.00 94.06 107 ILE A C 1
ATOM 848 O O . ILE A 1 107 ? -2.402 -9.140 11.921 1.00 94.06 107 ILE A O 1
ATOM 852 N N . LEU A 1 108 ? -4.631 -9.334 12.111 1.00 92.44 108 LEU A N 1
ATOM 853 C CA . LEU A 1 108 ? -4.653 -10.272 13.228 1.00 92.44 108 LEU A CA 1
ATOM 854 C C . LEU A 1 108 ? -4.813 -11.691 12.688 1.00 92.44 108 LEU A C 1
ATOM 856 O O . LEU A 1 108 ? -5.834 -12.038 12.093 1.00 92.44 108 LEU A O 1
ATOM 860 N N . GLY A 1 109 ? -3.768 -12.491 12.869 1.00 85.81 109 GLY A N 1
ATOM 861 C CA . GLY A 1 109 ? -3.690 -13.840 12.325 1.00 85.81 109 GLY A CA 1
ATOM 862 C C . GLY A 1 109 ? -4.507 -14.867 13.088 1.00 85.81 109 GLY A C 1
ATOM 863 O O . GLY A 1 109 ? -5.014 -14.555 14.160 1.00 85.81 109 GLY A O 1
ATOM 864 N N . PRO A 1 110 ? -4.581 -16.106 12.570 1.00 85.31 110 PRO A 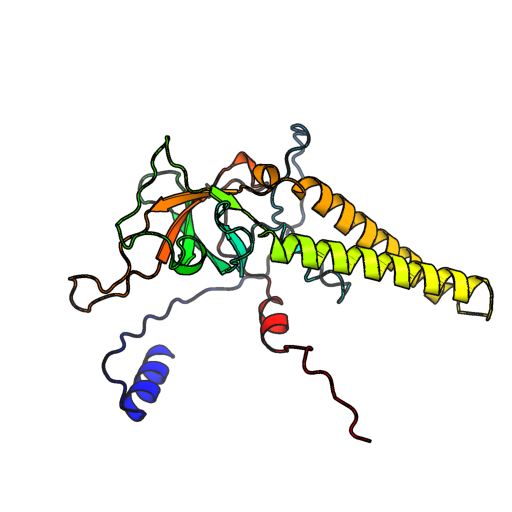N 1
ATOM 865 C CA . PRO A 1 110 ? -5.166 -17.220 13.313 1.00 85.31 110 PRO A CA 1
ATOM 866 C C . PRO A 1 110 ? -4.404 -17.513 14.616 1.00 85.31 110 PRO A C 1
ATOM 868 O O . PRO A 1 110 ? -5.007 -17.988 15.567 1.00 85.31 110 PRO A O 1
ATOM 871 N N . GLU A 1 111 ? -3.112 -17.175 14.664 1.00 86.69 111 GLU A N 1
ATOM 872 C CA . GLU A 1 111 ? -2.252 -17.330 15.845 1.00 86.69 111 GLU A CA 1
ATOM 873 C C . GLU A 1 111 ? -2.505 -16.267 16.934 1.00 86.69 111 GLU A C 1
ATOM 875 O O . GLU A 1 111 ? -2.044 -16.422 18.060 1.00 86.69 111 GLU A O 1
ATOM 880 N N . GLU A 1 112 ? -3.183 -15.155 16.614 1.00 88.31 112 GLU A N 1
ATOM 881 C CA . GLU A 1 112 ? -3.490 -14.111 17.603 1.00 88.31 112 GLU A CA 1
ATOM 882 C C . GLU A 1 112 ? -4.774 -14.460 18.361 1.00 88.31 112 GLU A C 1
ATOM 884 O O . GLU A 1 112 ? -5.770 -14.893 17.772 1.00 88.31 112 GLU A O 1
ATOM 889 N N . GLU A 1 113 ? -4.784 -14.195 19.669 1.00 90.31 113 GLU A N 1
ATOM 890 C CA . GLU A 1 113 ? -5.959 -14.418 20.505 1.00 90.31 113 GLU A CA 1
ATOM 891 C C . GLU A 1 113 ? -7.194 -13.671 19.975 1.00 90.31 113 GLU A C 1
ATOM 893 O O . GLU A 1 113 ? -7.139 -12.542 19.462 1.00 90.31 113 GLU A O 1
ATOM 898 N N . ASN A 1 114 ? -8.362 -14.303 20.116 1.00 92.88 114 ASN A N 1
ATOM 899 C CA . ASN A 1 114 ? -9.624 -13.711 19.692 1.00 92.88 114 ASN A CA 1
ATOM 900 C C . ASN A 1 114 ? -10.193 -12.739 20.739 1.00 92.88 114 ASN A C 1
ATOM 902 O O . ASN A 1 114 ? -11.264 -12.962 21.307 1.00 92.88 114 ASN A O 1
ATOM 906 N N . ILE A 1 115 ? -9.465 -11.656 20.981 1.00 92.81 115 ILE A N 1
ATOM 907 C CA . ILE A 1 115 ? -9.845 -10.586 21.905 1.00 92.81 115 ILE A CA 1
ATOM 908 C C . ILE A 1 115 ? -10.135 -9.283 21.159 1.00 92.81 115 ILE A C 1
ATOM 910 O O . ILE A 1 115 ? -9.773 -9.119 19.986 1.00 92.81 115 ILE A O 1
ATOM 914 N N . ASP A 1 116 ? -10.811 -8.367 21.855 1.00 91.31 116 ASP A N 1
ATOM 915 C CA . ASP A 1 116 ? -10.878 -6.971 21.442 1.00 91.31 116 ASP A CA 1
ATOM 916 C C . ASP A 1 116 ? -9.468 -6.370 21.546 1.00 91.31 116 ASP A C 1
ATOM 918 O O . ASP A 1 116 ? -8.784 -6.502 22.560 1.00 91.31 116 ASP A O 1
ATOM 922 N N . VAL A 1 117 ? -9.024 -5.728 20.473 1.00 90.81 117 VAL A N 1
ATOM 923 C CA . VAL A 1 117 ? -7.730 -5.061 20.372 1.00 90.81 117 VAL A CA 1
ATOM 924 C C . VAL A 1 117 ? -7.980 -3.569 20.261 1.00 90.81 117 VAL A C 1
ATOM 926 O O . VAL A 1 117 ? -8.651 -3.120 19.334 1.00 90.81 117 VAL A O 1
ATOM 929 N N . CYS A 1 118 ? -7.392 -2.806 21.170 1.00 88.62 118 CYS A N 1
ATOM 930 C CA . CYS A 1 118 ? -7.325 -1.351 21.106 1.00 88.62 118 CYS A CA 1
ATOM 931 C C . CYS A 1 118 ? -5.860 -0.923 20.998 1.00 88.62 118 CYS A C 1
ATOM 933 O O . CYS A 1 118 ? -4.962 -1.704 21.326 1.00 88.62 118 CYS A O 1
ATOM 935 N N . HIS A 1 119 ? -5.625 0.304 20.537 1.00 86.25 119 HIS A N 1
ATOM 936 C CA . HIS A 1 119 ? -4.288 0.880 20.540 1.00 86.25 119 HIS A CA 1
ATOM 937 C C . HIS A 1 119 ? -3.691 0.875 21.954 1.00 86.25 119 HIS A C 1
ATOM 939 O O . HIS A 1 119 ? -4.328 1.309 22.914 1.00 86.25 119 HIS A O 1
ATOM 945 N N . ASP A 1 120 ? -2.454 0.399 22.044 1.00 82.06 120 ASP A N 1
ATOM 946 C CA . ASP A 1 120 ? -1.616 0.413 23.235 1.00 82.06 120 ASP A CA 1
ATOM 947 C C . ASP A 1 120 ? -0.236 0.922 22.813 1.00 82.06 120 ASP A C 1
ATOM 949 O O . ASP A 1 120 ? 0.410 0.328 21.943 1.00 82.06 120 ASP A O 1
ATOM 953 N N . ALA A 1 121 ? 0.214 2.014 23.432 1.00 78.31 121 ALA A N 1
ATOM 954 C CA . ALA A 1 121 ? 1.498 2.642 23.136 1.00 78.31 121 ALA A CA 1
ATOM 955 C C . ALA A 1 121 ? 2.689 1.695 23.367 1.00 78.31 121 ALA A C 1
ATOM 957 O O . ALA A 1 121 ? 3.731 1.851 22.734 1.00 78.31 121 ALA A O 1
ATOM 958 N N . HIS A 1 122 ? 2.542 0.697 24.242 1.00 76.31 122 HIS A N 1
ATOM 959 C CA . HIS A 1 122 ? 3.588 -0.282 24.541 1.00 76.31 122 HIS A CA 1
ATOM 960 C C . HIS A 1 122 ? 3.525 -1.532 23.657 1.00 76.31 122 HIS A C 1
ATOM 962 O O . HIS A 1 122 ? 4.470 -2.320 23.641 1.00 76.31 122 HIS A O 1
ATOM 968 N N . ASN A 1 123 ? 2.435 -1.720 22.910 1.00 81.00 123 ASN A N 1
ATOM 969 C CA . ASN A 1 123 ? 2.186 -2.920 22.116 1.00 81.00 123 ASN A CA 1
ATOM 970 C C . ASN A 1 123 ? 1.538 -2.580 20.765 1.00 81.00 123 ASN A C 1
ATOM 972 O O . ASN A 1 123 ? 0.567 -3.221 20.340 1.00 81.00 123 ASN A O 1
ATOM 976 N N . SER A 1 124 ? 2.079 -1.559 20.092 1.00 85.44 124 SER A N 1
ATOM 977 C CA . SER A 1 124 ? 1.591 -1.133 18.782 1.00 85.44 124 SER A CA 1
ATOM 978 C C . SER A 1 124 ? 1.621 -2.296 17.788 1.00 85.44 124 SER A C 1
ATOM 980 O O . SER A 1 124 ? 2.553 -3.109 17.730 1.00 85.44 124 SER A O 1
ATOM 982 N N . ARG A 1 125 ? 0.548 -2.401 17.008 1.00 92.56 125 ARG A N 1
ATOM 983 C CA . ARG A 1 125 ? 0.432 -3.350 15.902 1.00 92.56 125 ARG A CA 1
ATOM 984 C C . ARG A 1 125 ? 0.554 -2.567 14.612 1.00 92.56 125 ARG A C 1
ATOM 986 O O . ARG A 1 125 ? -0.444 -2.087 14.077 1.00 92.56 125 ARG A O 1
ATOM 993 N N . ASP A 1 126 ? 1.789 -2.432 14.156 1.00 95.19 126 ASP A N 1
ATOM 994 C CA . ASP A 1 126 ? 2.109 -1.623 12.989 1.00 95.19 126 ASP A CA 1
ATOM 995 C C . ASP A 1 126 ? 1.661 -2.295 11.690 1.00 95.19 126 ASP A C 1
ATOM 997 O O . ASP A 1 126 ? 1.612 -3.527 11.558 1.00 95.19 126 ASP A O 1
ATOM 1001 N N . ILE A 1 127 ? 1.335 -1.450 10.720 1.00 96.00 127 ILE A N 1
ATOM 1002 C CA . ILE A 1 127 ? 0.815 -1.836 9.414 1.00 96.00 127 ILE A CA 1
ATOM 1003 C C . ILE A 1 127 ? 1.766 -1.314 8.354 1.00 96.00 127 ILE A C 1
ATOM 1005 O O . ILE A 1 127 ? 2.092 -0.127 8.339 1.00 96.00 127 ILE A O 1
ATOM 1009 N N . ILE A 1 128 ? 2.180 -2.198 7.454 1.00 96.94 128 ILE A N 1
ATOM 1010 C CA . ILE A 1 128 ? 3.130 -1.889 6.389 1.00 96.94 128 ILE A CA 1
ATOM 1011 C C . ILE A 1 128 ? 2.451 -1.892 5.018 1.00 96.94 128 ILE A C 1
ATOM 1013 O O . ILE A 1 128 ? 1.560 -2.707 4.756 1.00 96.94 128 ILE A O 1
ATOM 1017 N N . GLN A 1 129 ? 2.896 -0.995 4.137 1.00 95.62 129 GLN A N 1
ATOM 1018 C CA . GLN A 1 129 ? 2.502 -0.934 2.732 1.00 95.62 129 GLN A CA 1
ATOM 1019 C C . GLN A 1 129 ? 3.733 -0.657 1.851 1.00 95.62 129 GLN A C 1
ATOM 1021 O O . GLN A 1 129 ? 4.391 0.365 2.039 1.00 95.62 129 GLN A O 1
ATOM 1026 N N . PRO A 1 130 ? 4.016 -1.512 0.854 1.00 94.19 130 PRO A N 1
ATOM 1027 C CA . PRO A 1 130 ? 3.453 -2.850 0.664 1.00 94.19 130 PRO A CA 1
ATOM 1028 C C . PRO A 1 130 ? 3.871 -3.832 1.772 1.00 94.19 130 PRO A C 1
ATOM 1030 O O . PRO A 1 130 ? 4.848 -3.614 2.494 1.00 94.19 130 PRO A O 1
ATOM 1033 N N . GLY A 1 131 ? 3.167 -4.962 1.870 1.00 95.50 131 GLY A N 1
ATOM 1034 C CA . GLY A 1 131 ? 3.680 -6.116 2.610 1.00 95.50 131 GLY A CA 1
ATOM 1035 C C . GLY A 1 131 ? 4.967 -6.675 1.981 1.00 95.50 131 GLY A C 1
ATOM 1036 O O . GLY A 1 131 ? 5.357 -6.306 0.870 1.00 95.50 131 GLY A O 1
ATOM 1037 N N . ASN A 1 132 ? 5.672 -7.550 2.704 1.00 96.00 132 ASN A N 1
ATOM 1038 C CA . ASN A 1 132 ? 6.946 -8.116 2.246 1.00 96.00 132 ASN A CA 1
ATOM 1039 C C . ASN A 1 132 ? 6.795 -8.936 0.969 1.00 96.00 132 ASN A C 1
ATOM 1041 O O . ASN A 1 132 ? 7.683 -8.880 0.124 1.00 96.00 132 ASN A O 1
ATOM 1045 N N . LYS A 1 133 ? 5.691 -9.674 0.822 1.00 94.00 133 LYS A N 1
ATOM 1046 C CA . LYS A 1 133 ? 5.477 -10.505 -0.363 1.00 94.00 133 LYS A CA 1
ATOM 1047 C C . LYS A 1 133 ? 5.347 -9.629 -1.607 1.00 94.00 133 LYS A C 1
ATOM 1049 O O . LYS A 1 133 ? 6.125 -9.776 -2.540 1.00 94.00 133 LYS A O 1
ATOM 1054 N N . THR A 1 134 ? 4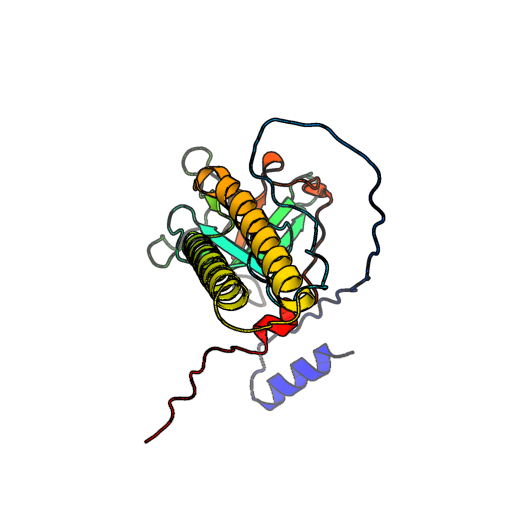.444 -8.654 -1.577 1.00 93.38 134 THR A N 1
ATOM 1055 C CA . THR A 1 134 ? 4.256 -7.698 -2.670 1.00 93.38 134 THR A CA 1
ATOM 1056 C C . THR A 1 134 ? 5.538 -6.910 -2.944 1.00 93.38 134 THR A C 1
ATOM 1058 O O . THR A 1 134 ? 5.892 -6.728 -4.107 1.00 93.38 134 THR A O 1
ATOM 1061 N N . TYR A 1 135 ? 6.264 -6.472 -1.908 1.00 94.12 135 TYR A N 1
ATOM 1062 C CA . TYR A 1 135 ? 7.534 -5.760 -2.082 1.00 94.12 135 TYR A CA 1
ATOM 1063 C C . TYR A 1 135 ? 8.571 -6.600 -2.843 1.00 94.12 135 TYR A C 1
ATOM 1065 O O . TYR A 1 135 ? 9.164 -6.133 -3.819 1.00 94.12 135 TYR A O 1
ATOM 1073 N N . GLN A 1 136 ? 8.773 -7.848 -2.411 1.00 94.56 136 GLN A N 1
ATOM 1074 C CA . GLN A 1 136 ? 9.742 -8.771 -3.001 1.00 94.56 136 GLN A CA 1
ATOM 1075 C C . GLN A 1 136 ? 9.351 -9.159 -4.426 1.00 94.56 136 GLN A C 1
ATOM 1077 O O . GLN A 1 136 ? 10.188 -9.059 -5.322 1.00 94.56 136 GLN A O 1
ATOM 1082 N N . ASP A 1 137 ? 8.085 -9.524 -4.646 1.00 90.88 137 ASP A N 1
ATOM 1083 C CA . ASP A 1 137 ? 7.564 -9.906 -5.960 1.00 90.88 137 ASP A CA 1
ATOM 1084 C C . ASP A 1 137 ? 7.732 -8.758 -6.967 1.00 90.88 137 ASP A C 1
ATOM 1086 O O . ASP A 1 137 ? 8.232 -8.963 -8.074 1.00 90.88 137 ASP A O 1
ATOM 1090 N N . THR A 1 138 ? 7.392 -7.530 -6.560 1.00 90.44 138 THR A N 1
ATOM 1091 C CA . THR A 1 138 ? 7.513 -6.335 -7.411 1.00 90.44 138 THR A CA 1
ATOM 1092 C C . THR A 1 138 ? 8.974 -6.010 -7.723 1.00 90.44 138 THR A C 1
ATOM 1094 O O . THR A 1 138 ? 9.338 -5.772 -8.875 1.00 90.44 138 THR A O 1
ATOM 1097 N N . THR A 1 139 ? 9.840 -6.044 -6.708 1.00 92.44 139 THR A N 1
ATOM 1098 C CA . THR A 1 139 ? 11.278 -5.783 -6.871 1.00 92.44 139 THR A CA 1
ATOM 1099 C C . THR A 1 139 ? 11.930 -6.816 -7.791 1.00 92.44 139 THR A C 1
ATOM 1101 O O . THR A 1 139 ? 12.709 -6.464 -8.679 1.00 92.44 139 THR A O 1
ATOM 1104 N N . TYR A 1 140 ? 11.600 -8.097 -7.609 1.00 93.06 140 TYR A N 1
ATOM 1105 C CA . TYR A 1 140 ? 12.082 -9.184 -8.456 1.00 93.06 140 TYR A CA 1
ATOM 1106 C C . TYR A 1 140 ? 11.601 -9.025 -9.902 1.00 93.06 140 TYR A C 1
ATOM 1108 O O . TYR A 1 140 ? 12.409 -9.108 -10.831 1.00 93.06 140 TYR A O 1
ATOM 1116 N N . PHE A 1 141 ? 10.310 -8.739 -10.094 1.00 89.88 141 PHE A N 1
ATOM 1117 C CA . PHE A 1 141 ? 9.721 -8.508 -11.409 1.00 89.88 141 PHE A CA 1
ATOM 1118 C C . PHE A 1 141 ? 10.438 -7.379 -12.158 1.00 89.88 141 PHE A C 1
ATOM 1120 O O . PHE A 1 141 ? 10.897 -7.592 -13.282 1.00 89.88 141 PHE A O 1
ATOM 1127 N N . LEU A 1 142 ? 10.618 -6.217 -11.522 1.00 90.12 142 LEU A N 1
ATOM 1128 C CA . LEU A 1 142 ? 11.304 -5.073 -12.125 1.00 90.12 142 LEU A CA 1
ATOM 1129 C C . LEU A 1 142 ? 12.751 -5.397 -12.497 1.00 90.12 142 LEU A C 1
ATOM 1131 O O . LEU A 1 142 ? 13.162 -5.128 -13.626 1.00 90.12 142 LEU A O 1
ATOM 1135 N N . ARG A 1 143 ? 13.518 -6.019 -11.592 1.00 94.69 143 ARG A N 1
ATOM 1136 C CA . ARG A 1 143 ? 14.912 -6.414 -11.862 1.00 94.69 143 ARG A CA 1
ATOM 1137 C C . ARG A 1 143 ? 15.009 -7.362 -13.056 1.00 94.69 143 ARG A C 1
ATOM 1139 O O . ARG A 1 143 ? 15.839 -7.153 -13.939 1.00 94.69 143 ARG A O 1
ATOM 1146 N N . ASN A 1 144 ? 14.131 -8.360 -13.119 1.00 93.31 144 ASN A N 1
ATOM 1147 C CA . ASN A 1 144 ? 14.084 -9.301 -14.234 1.00 93.31 144 ASN A CA 1
ATOM 1148 C C . ASN A 1 144 ? 13.705 -8.604 -15.554 1.00 93.31 144 ASN A C 1
ATOM 1150 O O . ASN A 1 144 ? 14.349 -8.817 -16.577 1.00 93.31 144 ASN A O 1
ATOM 1154 N N . GLN A 1 145 ? 12.712 -7.714 -15.535 1.00 90.31 145 GLN A N 1
ATOM 1155 C CA . GLN A 1 145 ? 12.306 -6.947 -16.714 1.00 90.31 145 GLN A CA 1
ATOM 1156 C C . GLN A 1 145 ? 13.410 -6.003 -17.217 1.00 90.31 145 GLN A C 1
ATOM 1158 O O . GLN A 1 145 ? 13.612 -5.887 -18.428 1.00 90.31 145 GLN A O 1
ATOM 1163 N N . ILE A 1 146 ? 14.141 -5.345 -16.313 1.00 94.12 146 ILE A N 1
ATOM 1164 C CA . ILE A 1 146 ? 15.301 -4.504 -16.650 1.00 94.12 146 ILE A CA 1
ATOM 1165 C C . ILE A 1 146 ? 16.377 -5.352 -17.332 1.00 94.12 146 ILE A C 1
ATOM 1167 O O . ILE A 1 146 ? 16.855 -4.981 -18.405 1.00 94.12 146 ILE A O 1
ATOM 1171 N N . TYR A 1 147 ? 16.705 -6.512 -16.755 1.00 96.81 147 TYR A N 1
ATOM 1172 C CA . TYR A 1 147 ? 17.681 -7.444 -17.317 1.00 96.81 147 TYR A CA 1
ATOM 1173 C C . TYR A 1 147 ? 17.282 -7.919 -18.723 1.00 96.81 147 TYR A C 1
ATOM 1175 O O . TYR A 1 147 ? 18.057 -7.774 -19.666 1.00 96.81 147 TYR A O 1
ATOM 1183 N N . GLN A 1 148 ? 16.050 -8.407 -18.896 1.00 93.81 148 GLN A N 1
ATOM 1184 C CA . GLN A 1 148 ? 15.543 -8.870 -20.194 1.00 93.81 148 GLN A CA 1
ATOM 1185 C C . GLN A 1 148 ? 15.540 -7.755 -21.247 1.00 93.81 148 GLN A C 1
ATOM 1187 O O . GLN A 1 148 ? 15.945 -7.977 -22.389 1.00 93.81 148 GLN A O 1
ATOM 1192 N N . THR A 1 149 ? 15.128 -6.544 -20.858 1.00 93.25 149 THR A N 1
ATOM 1193 C CA . THR A 1 149 ? 15.125 -5.380 -21.755 1.00 93.25 149 THR A CA 1
ATOM 1194 C C . THR A 1 149 ? 16.551 -5.026 -22.185 1.00 93.25 149 THR A C 1
ATOM 1196 O O . THR A 1 149 ? 16.783 -4.764 -23.364 1.00 93.25 149 THR A O 1
ATOM 1199 N N . GLN A 1 150 ? 17.525 -5.074 -21.268 1.00 95.81 150 GLN A N 1
ATOM 1200 C CA . GLN A 1 150 ? 18.933 -4.834 -21.591 1.00 95.81 150 GLN A CA 1
ATOM 1201 C C . GLN A 1 150 ? 19.492 -5.893 -22.548 1.00 95.81 150 GLN A C 1
ATOM 1203 O O . GLN A 1 150 ? 20.158 -5.539 -23.519 1.00 95.81 150 GLN A O 1
ATOM 1208 N N . SER A 1 151 ? 19.192 -7.176 -22.331 1.00 93.38 151 SER A N 1
ATOM 1209 C CA . SER A 1 151 ? 19.612 -8.241 -23.251 1.00 93.38 151 SER A CA 1
ATOM 1210 C C . SER A 1 151 ? 19.021 -8.059 -24.653 1.00 93.38 151 SER A C 1
ATOM 1212 O O . SER A 1 151 ? 19.725 -8.259 -25.642 1.00 93.38 151 SER A O 1
ATOM 1214 N N . ALA A 1 152 ? 17.761 -7.622 -24.758 1.00 90.75 152 ALA A N 1
ATOM 1215 C CA . ALA A 1 152 ? 17.128 -7.322 -26.043 1.00 90.75 152 ALA A CA 1
ATOM 1216 C C . ALA A 1 152 ? 17.775 -6.124 -26.762 1.00 90.75 152 ALA A C 1
ATOM 1218 O O . ALA A 1 152 ? 17.943 -6.170 -27.981 1.00 90.75 152 ALA A O 1
ATOM 1219 N N . ILE A 1 153 ? 18.168 -5.080 -26.021 1.00 92.00 153 ILE A N 1
ATOM 1220 C CA . ILE A 1 153 ? 18.929 -3.940 -26.560 1.00 92.00 153 ILE A CA 1
ATOM 1221 C C . ILE A 1 153 ? 20.271 -4.427 -27.118 1.00 92.00 153 ILE A C 1
ATOM 1223 O O . ILE A 1 153 ? 20.554 -4.198 -28.290 1.00 92.00 153 ILE A O 1
ATOM 1227 N N . ASN A 1 154 ? 21.042 -5.180 -26.326 1.00 91.69 154 ASN A N 1
ATOM 1228 C CA . ASN A 1 154 ? 22.356 -5.688 -26.734 1.00 91.69 154 ASN A CA 1
ATOM 1229 C C . ASN A 1 154 ? 22.272 -6.576 -27.992 1.00 91.69 154 ASN A C 1
ATOM 1231 O O . ASN A 1 154 ? 23.132 -6.512 -28.871 1.00 91.69 154 ASN A O 1
ATOM 1235 N N . LEU A 1 155 ? 21.231 -7.411 -28.102 1.00 88.75 155 LEU A N 1
ATOM 1236 C CA . LEU A 1 155 ? 21.007 -8.249 -29.283 1.00 88.75 155 LEU A CA 1
ATOM 1237 C C . LEU A 1 155 ? 20.645 -7.408 -30.518 1.00 88.75 155 LEU A C 1
ATOM 1239 O O . LEU A 1 155 ? 21.160 -7.653 -31.609 1.00 88.75 155 LEU A O 1
ATOM 1243 N N . GLY A 1 156 ? 19.776 -6.408 -30.342 1.00 86.06 156 GLY A N 1
ATOM 1244 C CA . GLY A 1 156 ? 19.367 -5.503 -31.415 1.00 86.06 156 GLY A CA 1
ATOM 1245 C C . GLY A 1 156 ? 20.508 -4.639 -31.950 1.00 86.06 156 GLY A C 1
ATOM 1246 O O . GLY A 1 156 ? 20.537 -4.355 -33.140 1.00 86.06 156 GLY A O 1
ATOM 1247 N N . GLU A 1 157 ? 21.465 -4.276 -31.096 1.00 85.19 157 GLU A N 1
ATOM 1248 C CA . GLU A 1 157 ? 22.665 -3.521 -31.478 1.00 85.19 157 GLU A CA 1
ATOM 1249 C C . GLU A 1 157 ? 23.736 -4.391 -32.157 1.00 85.19 157 GLU A 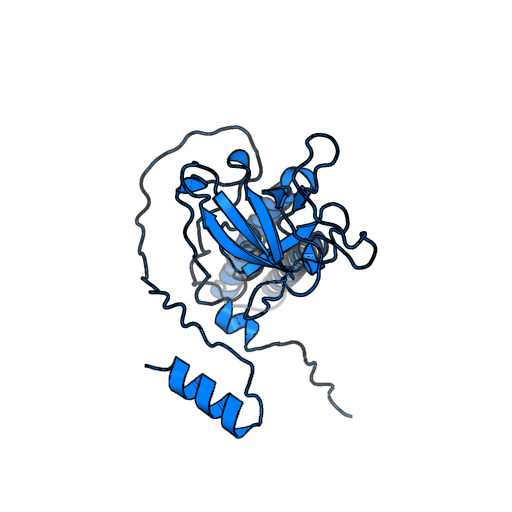C 1
ATOM 1251 O O . GLU A 1 157 ? 24.532 -3.879 -32.941 1.00 85.19 157 GLU A O 1
ATOM 1256 N N . SER A 1 158 ? 23.767 -5.700 -31.878 1.00 82.75 158 SER A N 1
ATOM 1257 C CA . SER A 1 158 ? 24.838 -6.596 -32.342 1.00 82.75 158 SER A CA 1
ATOM 1258 C C . SER A 1 158 ? 24.521 -7.397 -33.604 1.00 82.75 158 SER A C 1
ATOM 1260 O O . SER A 1 158 ? 25.459 -7.805 -34.286 1.00 82.75 158 SER A O 1
ATOM 1262 N N . SER A 1 159 ? 23.246 -7.684 -33.905 1.00 66.69 159 SER A N 1
ATOM 1263 C CA . SER A 1 159 ? 22.940 -8.839 -34.771 1.00 66.69 159 SER A CA 1
ATOM 1264 C C . SER A 1 159 ? 22.019 -8.598 -35.978 1.00 66.69 159 SER A C 1
ATOM 1266 O O . SER A 1 159 ? 22.010 -9.442 -36.868 1.00 66.69 159 SER A O 1
ATOM 1268 N N . ILE A 1 160 ? 21.233 -7.515 -36.070 1.00 66.44 160 ILE A N 1
ATOM 1269 C CA . ILE A 1 160 ? 20.228 -7.304 -37.148 1.00 66.44 160 ILE A CA 1
ATOM 1270 C C . ILE A 1 160 ? 19.967 -5.791 -37.309 1.00 66.44 160 ILE A C 1
ATOM 1272 O O . ILE A 1 160 ? 20.044 -5.089 -36.302 1.00 66.44 160 ILE A O 1
ATOM 1276 N N . PRO A 1 161 ? 19.581 -5.253 -38.491 1.00 71.94 161 PRO A N 1
ATOM 1277 C CA . PRO A 1 161 ? 18.985 -3.918 -38.575 1.00 71.94 161 PRO A CA 1
ATOM 1278 C C . PRO A 1 161 ? 17.610 -3.916 -37.888 1.00 71.94 161 PRO A C 1
ATOM 1280 O O . PRO A 1 161 ? 16.557 -4.008 -38.520 1.00 71.94 161 PRO A O 1
ATOM 1283 N N . VAL A 1 162 ? 17.610 -3.855 -36.559 1.00 74.25 162 VAL A N 1
ATOM 1284 C CA . VAL A 1 162 ? 16.420 -3.528 -35.783 1.00 74.25 162 VAL A CA 1
ATOM 1285 C C . VAL A 1 162 ? 16.148 -2.040 -36.004 1.00 74.25 162 VAL A C 1
ATOM 1287 O O . VAL A 1 162 ? 17.076 -1.242 -35.874 1.00 74.25 162 VAL A O 1
ATOM 1290 N N . PRO A 1 163 ? 14.908 -1.629 -36.332 1.00 81.38 163 PRO A N 1
ATOM 1291 C CA . PRO A 1 163 ? 14.591 -0.216 -36.480 1.00 81.38 163 PRO A CA 1
ATOM 1292 C C . PRO A 1 163 ? 15.025 0.562 -35.237 1.00 81.38 163 PRO A C 1
ATOM 1294 O O . PRO A 1 163 ? 14.676 0.173 -34.122 1.00 81.38 163 PRO A O 1
ATOM 1297 N N . GLU A 1 164 ? 15.739 1.671 -35.422 1.00 83.94 164 GLU A N 1
ATOM 1298 C CA . GLU A 1 164 ? 16.259 2.504 -34.327 1.00 83.94 164 GLU A CA 1
ATOM 1299 C C . GLU A 1 164 ? 15.155 2.888 -33.330 1.00 83.94 164 GLU A C 1
ATOM 1301 O O . GLU A 1 164 ? 15.326 2.761 -32.119 1.00 83.94 164 GLU A O 1
ATOM 1306 N N . ARG A 1 165 ? 13.953 3.178 -33.848 1.00 86.44 165 ARG A N 1
ATOM 1307 C CA . ARG A 1 165 ? 12.736 3.434 -33.063 1.00 86.44 165 ARG A CA 1
ATOM 1308 C C . ARG A 1 165 ? 12.411 2.328 -32.048 1.00 86.44 165 ARG A C 1
ATOM 1310 O O . ARG A 1 165 ? 11.887 2.609 -30.973 1.00 86.44 165 ARG A O 1
ATOM 1317 N N . ARG A 1 166 ? 12.685 1.061 -32.371 1.00 86.75 166 ARG A N 1
ATOM 1318 C CA . ARG A 1 166 ? 12.451 -0.071 -31.460 1.00 86.75 166 ARG A CA 1
ATOM 1319 C C . ARG A 1 166 ? 13.506 -0.125 -30.357 1.00 86.75 166 ARG A C 1
ATOM 1321 O O . ARG A 1 166 ? 13.150 -0.406 -29.217 1.00 86.75 166 ARG A O 1
ATOM 1328 N N . ILE A 1 167 ? 14.769 0.163 -30.668 1.00 88.44 167 ILE A N 1
ATOM 1329 C CA . ILE A 1 167 ? 15.839 0.237 -29.661 1.00 88.44 167 ILE A CA 1
ATOM 1330 C C . ILE A 1 167 ? 15.581 1.414 -28.713 1.00 88.44 167 ILE A C 1
ATOM 1332 O O . ILE A 1 167 ? 15.650 1.251 -27.496 1.00 88.44 167 ILE A O 1
ATOM 1336 N N . GLU A 1 168 ? 15.203 2.573 -29.250 1.00 90.25 168 GLU A N 1
ATOM 1337 C CA . GLU A 1 168 ? 14.830 3.751 -28.464 1.00 90.25 168 GLU A CA 1
ATOM 1338 C C . GLU A 1 168 ? 13.643 3.462 -27.533 1.00 90.25 168 GLU A C 1
ATOM 1340 O O . GLU A 1 168 ? 13.705 3.755 -26.337 1.00 90.25 168 GLU A O 1
ATOM 1345 N N . TYR A 1 169 ? 12.603 2.790 -28.038 1.00 89.19 169 TYR A N 1
ATOM 1346 C CA . TYR A 1 169 ? 11.478 2.340 -27.216 1.00 89.19 169 TYR A CA 1
ATOM 1347 C C . TYR A 1 169 ? 11.927 1.437 -26.055 1.00 89.19 169 TYR A C 1
ATOM 1349 O O . TYR A 1 169 ? 11.501 1.639 -24.915 1.00 89.19 169 TYR A O 1
ATOM 1357 N N . LEU A 1 170 ? 12.808 0.463 -26.316 1.00 90.62 170 LEU A N 1
ATOM 1358 C CA . LEU A 1 170 ? 13.337 -0.426 -25.276 1.00 90.62 170 LEU A CA 1
ATOM 1359 C C . LEU A 1 170 ? 14.153 0.346 -24.232 1.00 90.62 170 LEU A C 1
ATOM 1361 O O . LEU A 1 170 ? 13.982 0.102 -23.038 1.00 90.62 170 LEU A O 1
ATOM 1365 N N . ARG A 1 171 ? 14.988 1.306 -24.650 1.00 92.19 171 ARG A N 1
ATOM 1366 C CA . ARG A 1 171 ? 15.749 2.170 -23.730 1.00 92.19 171 ARG A CA 1
ATOM 1367 C C . ARG A 1 171 ? 14.823 2.996 -22.841 1.00 92.19 171 ARG A C 1
ATOM 1369 O O . ARG A 1 171 ? 15.006 3.001 -21.626 1.00 92.19 171 ARG A O 1
ATOM 1376 N N . GLY A 1 172 ? 13.792 3.615 -23.419 1.00 89.69 172 GLY A N 1
ATOM 1377 C CA . GLY A 1 172 ? 12.772 4.333 -22.653 1.00 89.69 172 GLY A CA 1
ATOM 1378 C C . GLY A 1 172 ? 12.065 3.418 -21.650 1.00 89.69 172 GLY A C 1
ATOM 1379 O O . GLY A 1 172 ? 11.935 3.758 -20.475 1.00 89.69 172 GLY A O 1
ATOM 1380 N N . SER A 1 173 ? 11.675 2.216 -22.086 1.00 87.19 173 SER A N 1
ATOM 1381 C CA . SER A 1 173 ? 11.024 1.226 -21.223 1.00 87.19 173 SER A CA 1
ATOM 1382 C C . SER A 1 173 ? 11.926 0.756 -20.082 1.00 87.19 173 SER A C 1
ATOM 1384 O O . SER A 1 173 ? 11.446 0.573 -18.964 1.00 87.19 173 SER A O 1
ATOM 1386 N N . LYS A 1 174 ? 13.228 0.573 -20.330 1.00 91.38 174 LYS A N 1
ATOM 1387 C CA . LYS A 1 174 ? 14.213 0.228 -19.298 1.00 91.38 174 LYS A CA 1
ATOM 1388 C C . LYS A 1 174 ? 14.351 1.349 -18.269 1.00 91.38 174 LYS A C 1
ATOM 1390 O O . LYS A 1 174 ? 14.186 1.082 -17.082 1.00 91.38 174 LYS A O 1
ATOM 1395 N N . ALA A 1 175 ? 14.567 2.584 -18.725 1.00 91.31 175 ALA A N 1
ATOM 1396 C CA . ALA A 1 175 ? 14.757 3.741 -17.853 1.00 91.31 175 ALA A CA 1
ATOM 1397 C C . ALA A 1 175 ? 13.579 3.929 -16.882 1.00 91.31 175 ALA A C 1
ATOM 1399 O O . ALA A 1 175 ? 13.775 4.138 -15.689 1.00 91.31 175 ALA A O 1
ATOM 1400 N N . ARG A 1 176 ? 12.339 3.756 -17.354 1.00 85.50 176 ARG A N 1
ATOM 1401 C CA . ARG A 1 176 ? 11.142 3.867 -16.499 1.00 85.50 176 ARG A CA 1
ATOM 1402 C C . ARG A 1 176 ? 11.041 2.767 -15.445 1.00 85.50 176 ARG A C 1
ATOM 1404 O O . ARG A 1 176 ? 10.597 3.029 -14.323 1.00 85.50 176 ARG A O 1
ATOM 1411 N N . LYS A 1 177 ? 11.460 1.542 -15.775 1.00 87.94 177 LYS A N 1
ATOM 1412 C CA . LYS A 1 177 ? 11.535 0.443 -14.800 1.00 87.94 177 LYS A CA 1
ATOM 1413 C C . LYS A 1 177 ? 12.637 0.688 -13.771 1.00 87.94 177 LYS A C 1
ATOM 1415 O O . LYS A 1 177 ? 12.409 0.445 -12.591 1.00 87.94 177 LYS A O 1
ATOM 1420 N N . GLU A 1 178 ? 13.783 1.224 -14.189 1.00 91.38 178 GLU A N 1
ATOM 1421 C CA . GLU A 1 178 ? 14.866 1.634 -13.284 1.00 91.38 178 GLU A CA 1
ATOM 1422 C C . GLU A 1 178 ? 14.399 2.737 -12.322 1.00 91.38 178 GLU A C 1
ATOM 1424 O O . GLU A 1 178 ? 14.581 2.605 -11.115 1.00 91.38 178 GLU A O 1
ATOM 1429 N N . THR A 1 179 ? 13.693 3.762 -12.811 1.00 88.31 179 THR A N 1
ATOM 1430 C CA . THR A 1 179 ? 13.075 4.788 -11.952 1.00 88.31 179 THR A CA 1
ATOM 1431 C C . THR A 1 179 ? 12.063 4.189 -10.971 1.00 88.31 179 THR A C 1
ATOM 1433 O O . THR A 1 179 ? 12.019 4.578 -9.806 1.00 88.31 179 THR A O 1
ATOM 1436 N N . SER A 1 180 ? 11.251 3.224 -11.409 1.00 85.56 180 SER A 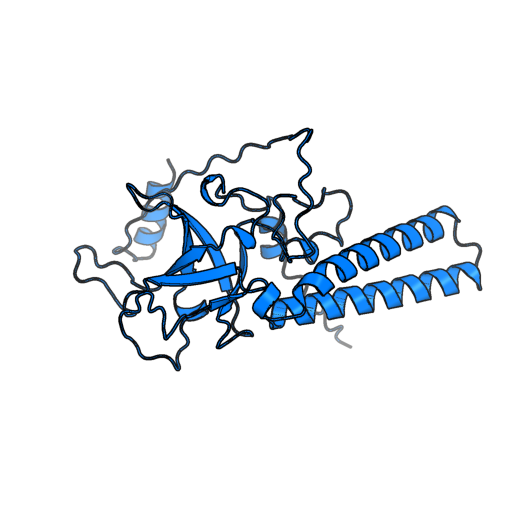N 1
ATOM 1437 C CA . SER A 1 180 ? 10.291 2.544 -10.526 1.00 85.56 180 SER A CA 1
ATOM 1438 C C . SER A 1 180 ? 10.990 1.740 -9.431 1.00 85.56 180 SER A C 1
ATOM 1440 O O . SER A 1 180 ? 10.564 1.772 -8.277 1.00 85.56 180 SER A O 1
ATOM 1442 N N . LEU A 1 181 ? 12.086 1.061 -9.777 1.00 89.56 181 LEU A N 1
ATOM 1443 C CA . LEU A 1 181 ? 12.904 0.317 -8.827 1.00 89.56 181 LEU A CA 1
ATOM 1444 C C . LEU A 1 181 ? 13.548 1.255 -7.795 1.00 89.56 181 LEU A C 1
ATOM 1446 O O . LEU A 1 181 ? 13.421 1.001 -6.603 1.00 89.56 181 LEU A O 1
ATOM 1450 N N . GLN A 1 182 ? 14.117 2.383 -8.227 1.00 89.69 182 GLN A N 1
ATOM 1451 C CA . GLN A 1 182 ? 14.670 3.405 -7.325 1.00 89.69 182 GLN A CA 1
ATOM 1452 C C . GLN A 1 182 ? 13.620 3.947 -6.346 1.00 89.69 182 GLN A C 1
ATOM 1454 O O . GLN A 1 182 ? 13.898 4.155 -5.167 1.00 89.69 182 GLN A O 1
ATOM 1459 N N . ARG A 1 183 ? 12.375 4.141 -6.804 1.00 87.94 183 ARG A N 1
ATOM 1460 C CA . ARG A 1 183 ? 11.270 4.541 -5.918 1.00 87.94 183 ARG A CA 1
ATOM 1461 C C . ARG A 1 183 ? 10.954 3.471 -4.873 1.00 87.94 183 ARG A C 1
ATOM 1463 O O . ARG A 1 183 ? 10.657 3.828 -3.739 1.00 87.94 183 ARG A O 1
ATOM 1470 N N . LEU A 1 184 ? 11.008 2.189 -5.238 1.00 89.38 184 LEU A N 1
ATOM 1471 C CA . LEU A 1 184 ? 10.803 1.068 -4.312 1.00 89.38 184 LEU A CA 1
ATOM 1472 C C . LEU A 1 184 ? 11.946 0.910 -3.306 1.00 89.38 184 LEU A C 1
ATOM 1474 O O . LEU A 1 184 ? 11.694 0.499 -2.178 1.00 89.38 184 LEU A O 1
ATOM 1478 N N . GLU A 1 185 ? 13.181 1.248 -3.666 1.00 91.50 185 GLU A N 1
ATOM 1479 C CA . GLU A 1 185 ? 14.336 1.158 -2.759 1.00 91.50 185 GLU A CA 1
ATOM 1480 C C . GLU A 1 185 ? 14.173 2.057 -1.522 1.00 91.50 185 GLU A C 1
ATOM 1482 O O . GLU A 1 185 ? 14.544 1.663 -0.419 1.00 91.50 185 GLU A O 1
ATOM 1487 N N . LEU A 1 186 ? 13.479 3.195 -1.645 1.00 90.69 186 LEU A N 1
ATOM 1488 C CA . LEU A 1 186 ? 13.109 4.036 -0.493 1.00 90.69 186 LEU A CA 1
ATOM 1489 C C . LEU A 1 186 ? 12.240 3.284 0.539 1.00 90.69 186 LEU A C 1
ATOM 1491 O O . LEU A 1 186 ? 12.231 3.612 1.726 1.00 90.69 186 LEU A O 1
ATOM 1495 N N . PHE A 1 187 ? 11.522 2.254 0.094 1.00 92.44 187 PHE A N 1
ATOM 1496 C CA . PHE A 1 187 ? 10.622 1.421 0.888 1.00 92.44 187 PHE A CA 1
ATOM 1497 C C . PHE A 1 187 ? 11.249 0.067 1.275 1.00 92.44 187 PHE A C 1
ATOM 1499 O O . PHE A 1 187 ? 10.528 -0.861 1.626 1.00 92.44 187 PHE A O 1
ATOM 1506 N N . GLU A 1 188 ? 12.573 -0.093 1.208 1.00 92.81 188 GLU A N 1
ATOM 1507 C CA . GLU A 1 188 ? 13.226 -1.378 1.504 1.00 92.81 188 GLU A CA 1
ATOM 1508 C C . GLU A 1 188 ? 12.986 -1.852 2.946 1.00 92.81 188 GLU A C 1
ATOM 1510 O O . GLU A 1 188 ? 12.536 -2.984 3.187 1.00 92.81 188 GLU A O 1
ATOM 1515 N N . SER A 1 189 ? 13.219 -0.973 3.922 1.00 94.69 189 SER A N 1
ATOM 1516 C CA . SER A 1 189 ? 13.027 -1.314 5.329 1.00 94.69 189 SER A CA 1
ATOM 1517 C C . SER A 1 189 ? 11.541 -1.446 5.685 1.00 94.69 189 SER A C 1
ATOM 1519 O O . SER A 1 189 ? 10.654 -0.856 5.065 1.00 94.69 189 SER A O 1
ATOM 1521 N N . MET A 1 190 ? 11.231 -2.254 6.703 1.00 93.00 190 MET A N 1
ATOM 1522 C CA . MET A 1 190 ? 9.851 -2.332 7.200 1.00 93.00 190 MET A CA 1
ATOM 1523 C C . MET A 1 190 ? 9.413 -1.013 7.843 1.00 93.00 190 MET A C 1
ATOM 1525 O O . MET A 1 190 ? 8.271 -0.609 7.668 1.00 93.00 190 MET A O 1
ATOM 1529 N N . GLU A 1 191 ? 10.324 -0.318 8.525 1.00 93.06 191 GLU A N 1
ATOM 1530 C CA . GLU A 1 191 ? 10.050 0.972 9.163 1.00 93.06 191 GLU A CA 1
ATOM 1531 C C . GLU A 1 191 ? 9.668 2.054 8.145 1.00 93.06 191 GLU A C 1
ATOM 1533 O O . GLU A 1 191 ? 8.747 2.841 8.385 1.00 93.06 191 GLU A O 1
ATOM 1538 N N . SER A 1 192 ? 10.324 2.091 6.978 1.00 93.56 192 SER A N 1
ATOM 1539 C CA . SER A 1 192 ? 9.957 3.046 5.933 1.00 93.56 192 SER A CA 1
ATOM 1540 C C . SER A 1 192 ? 8.565 2.750 5.368 1.00 93.56 192 SER A C 1
ATOM 1542 O O . SER A 1 192 ? 7.818 3.693 5.109 1.00 93.56 192 SER A O 1
ATOM 1544 N N . ARG A 1 193 ? 8.168 1.471 5.314 1.00 94.62 193 ARG A N 1
ATOM 1545 C CA . ARG A 1 193 ? 6.840 0.999 4.880 1.00 94.62 193 ARG A CA 1
ATOM 1546 C C . ARG A 1 193 ? 5.738 1.072 5.931 1.00 94.62 193 ARG A C 1
ATOM 1548 O O . ARG A 1 193 ? 4.571 0.956 5.556 1.00 94.62 193 ARG A O 1
ATOM 1555 N N . THR A 1 194 ? 6.061 1.243 7.212 1.00 95.38 194 THR A N 1
ATOM 1556 C CA . THR A 1 194 ? 5.048 1.416 8.260 1.00 95.38 194 THR A CA 1
ATOM 1557 C C . THR A 1 194 ? 4.250 2.681 7.982 1.00 95.38 194 THR A C 1
ATOM 1559 O O . THR A 1 194 ? 4.811 3.768 8.003 1.00 95.38 194 THR A O 1
ATOM 1562 N N . LEU A 1 195 ? 2.952 2.547 7.717 1.00 94.31 195 LEU A N 1
ATOM 1563 C CA . LEU A 1 195 ? 2.063 3.661 7.360 1.00 94.31 195 LEU A CA 1
ATOM 1564 C C . LEU A 1 195 ? 1.137 4.090 8.505 1.00 94.31 195 LEU A C 1
ATOM 1566 O O . LEU A 1 195 ? 0.391 5.058 8.365 1.00 94.31 195 LEU A O 1
ATOM 1570 N N . GLY A 1 196 ? 1.126 3.329 9.598 1.00 94.56 196 GLY A N 1
ATOM 1571 C CA . GLY A 1 196 ? 0.179 3.482 10.692 1.00 94.56 196 GLY A CA 1
ATOM 1572 C C . GLY A 1 196 ? 0.131 2.250 11.590 1.00 94.56 196 GLY A C 1
ATOM 1573 O O . GLY A 1 196 ? 0.966 1.348 11.481 1.00 94.56 196 GLY A O 1
ATOM 1574 N N . HIS A 1 197 ? -0.873 2.199 12.459 1.00 95.38 197 HIS A N 1
ATOM 1575 C CA . HIS A 1 197 ? -1.030 1.142 13.457 1.00 95.38 197 HIS A CA 1
ATOM 1576 C C . HIS A 1 197 ? -2.504 0.808 13.712 1.00 95.38 197 HIS A C 1
ATOM 1578 O O . HIS A 1 197 ? -3.404 1.585 13.392 1.00 95.38 197 HIS A O 1
ATOM 1584 N N . VAL A 1 198 ? -2.776 -0.364 14.293 1.00 95.25 198 VAL A N 1
ATOM 1585 C CA . VAL A 1 198 ? -4.136 -0.735 14.715 1.00 95.25 198 VAL A CA 1
ATOM 1586 C C . VAL A 1 198 ? -4.630 0.224 15.790 1.00 95.25 198 VAL A C 1
ATOM 1588 O O . VAL A 1 198 ? -4.039 0.313 16.865 1.00 95.25 198 VAL A O 1
ATOM 1591 N N . LEU A 1 199 ? -5.757 0.875 15.511 1.00 94.12 199 LEU A N 1
ATOM 1592 C CA . LEU A 1 199 ? -6.488 1.668 16.490 1.00 94.12 199 LEU A CA 1
ATOM 1593 C C . LEU A 1 199 ? -7.494 0.802 17.250 1.00 94.12 199 LEU A C 1
ATOM 1595 O O . LEU A 1 199 ? -7.589 0.865 18.474 1.00 94.12 199 LEU A O 1
ATOM 1599 N N . LEU A 1 200 ? -8.265 0.002 16.507 1.00 93.38 200 LEU A N 1
ATOM 1600 C CA . LEU A 1 200 ? -9.346 -0.806 17.057 1.00 93.38 200 LEU A CA 1
ATOM 1601 C C . LEU A 1 200 ? -9.623 -2.028 16.181 1.00 93.38 200 LEU A C 1
ATOM 1603 O O . LEU A 1 200 ? -9.793 -1.918 14.969 1.00 93.38 200 LEU A O 1
ATOM 1607 N N . SER A 1 201 ? -9.780 -3.185 16.806 1.00 94.06 201 SER A N 1
ATOM 1608 C CA . SER A 1 201 ? -10.368 -4.373 16.203 1.00 94.06 201 SER A CA 1
ATOM 1609 C C . SER A 1 201 ? -11.208 -5.084 17.247 1.00 94.06 201 SER A C 1
ATOM 1611 O O . SER A 1 201 ? -10.655 -5.526 18.250 1.00 94.06 201 SER A O 1
ATOM 1613 N N . PRO A 1 202 ? -12.512 -5.279 17.032 1.00 91.50 202 PRO A N 1
ATOM 1614 C CA . PRO A 1 202 ? -13.278 -6.127 17.924 1.00 91.50 202 PRO A CA 1
ATOM 1615 C C . PRO A 1 202 ? -12.795 -7.584 17.863 1.00 91.50 202 PRO A C 1
ATOM 1617 O O . PRO A 1 202 ? -12.155 -8.019 16.891 1.00 91.50 202 PRO A O 1
ATOM 1620 N N . LYS A 1 203 ? -13.178 -8.362 18.876 1.00 93.25 203 LYS A N 1
ATOM 1621 C CA . LYS A 1 203 ? -13.137 -9.817 18.814 1.00 93.25 203 LYS A CA 1
ATOM 1622 C C . LYS A 1 203 ? -13.951 -10.293 17.614 1.00 93.25 203 LYS A C 1
ATOM 1624 O O . LYS A 1 203 ? -15.066 -9.824 17.355 1.00 93.25 203 LYS A O 1
ATOM 1629 N N . PHE A 1 204 ? -13.375 -11.235 16.887 1.00 92.06 204 PHE A N 1
ATOM 1630 C CA . PHE A 1 204 ? -14.001 -11.903 15.765 1.00 92.06 204 PHE A CA 1
ATOM 1631 C C . PHE A 1 204 ? -15.267 -12.632 16.218 1.00 92.06 204 PHE A C 1
ATOM 1633 O O . PHE A 1 204 ? -15.259 -13.362 17.213 1.00 92.06 204 PHE A O 1
ATOM 1640 N N . GLY A 1 205 ? -16.351 -12.448 15.468 1.00 89.94 205 GLY A N 1
ATOM 1641 C CA . GLY A 1 205 ? -17.640 -13.072 15.736 1.00 89.94 205 GLY A CA 1
ATOM 1642 C C . GLY A 1 205 ? -18.802 -12.214 15.251 1.00 89.94 205 GLY A C 1
ATOM 1643 O O . GLY A 1 205 ? -18.632 -11.310 14.432 1.00 89.94 205 GLY A O 1
ATOM 1644 N N . LEU A 1 206 ? -19.990 -12.496 15.773 1.00 88.12 206 LEU A N 1
ATOM 1645 C CA . LEU A 1 206 ? -21.191 -11.701 15.540 1.00 88.12 206 LEU A CA 1
ATOM 1646 C C . LEU A 1 206 ? -21.380 -10.676 16.664 1.00 88.12 206 LEU A C 1
ATOM 1648 O O . LEU A 1 206 ? -21.028 -10.921 17.819 1.00 88.12 206 LEU A O 1
ATOM 1652 N N . SER A 1 207 ? -21.921 -9.505 16.336 1.00 82.75 207 SER A N 1
ATOM 1653 C CA . SER A 1 207 ? -22.362 -8.549 17.347 1.00 82.75 207 SER A CA 1
ATOM 1654 C C . SER A 1 207 ? -23.607 -9.046 18.074 1.00 82.75 207 SER A C 1
ATOM 1656 O O . SER A 1 207 ? -24.436 -9.748 17.508 1.00 82.75 207 SER A O 1
ATOM 1658 N N . CYS A 1 208 ? -23.789 -8.581 19.310 1.00 84.12 208 CYS A N 1
ATOM 1659 C CA . CYS A 1 208 ? -25.023 -8.794 20.071 1.00 84.12 208 CYS A CA 1
ATOM 1660 C C . CYS A 1 208 ? -26.184 -7.881 19.616 1.00 84.12 208 CYS A C 1
ATOM 1662 O O . CYS A 1 208 ? -27.166 -7.745 20.337 1.00 84.12 208 CYS A O 1
ATOM 1664 N N . SER A 1 209 ? -26.051 -7.185 18.480 1.00 80.06 209 SER A N 1
ATOM 1665 C CA . SER A 1 209 ? -27.116 -6.332 17.938 1.00 80.06 209 SER A CA 1
ATOM 1666 C C . SER A 1 209 ? -28.130 -7.164 17.159 1.00 80.06 209 SER A C 1
ATOM 1668 O O . SER A 1 209 ? -27.818 -8.270 16.732 1.00 80.06 209 SER A O 1
ATOM 1670 N N . SER A 1 210 ? -29.315 -6.601 16.921 1.00 80.81 210 SER A N 1
ATOM 1671 C CA . SER A 1 210 ? -30.292 -7.151 15.980 1.00 80.81 210 SER A CA 1
ATOM 1672 C C . SER A 1 210 ? -30.478 -6.173 14.808 1.00 80.81 210 SER A C 1
ATOM 1674 O O . SER A 1 210 ? -30.911 -5.047 15.057 1.00 80.81 210 SER A O 1
ATOM 1676 N N . PRO A 1 211 ? -30.147 -6.560 13.562 1.00 81.94 211 PRO A N 1
ATOM 1677 C CA . PRO A 1 211 ? -29.523 -7.831 13.202 1.00 81.94 211 PRO A CA 1
ATOM 1678 C C . PRO A 1 211 ? -28.069 -7.923 13.684 1.00 81.94 211 PRO A C 1
ATOM 1680 O O . PRO A 1 211 ? -27.384 -6.915 13.925 1.00 81.94 211 PRO A O 1
ATOM 1683 N N . ALA A 1 212 ? -27.608 -9.161 13.846 1.00 79.50 212 ALA A N 1
ATOM 1684 C CA . ALA A 1 212 ? -26.240 -9.447 14.233 1.00 79.50 212 ALA A CA 1
ATOM 1685 C C . ALA A 1 212 ? -25.311 -9.137 13.054 1.00 79.50 212 ALA A C 1
ATOM 1687 O O . ALA A 1 212 ? -25.512 -9.598 11.935 1.00 79.50 212 ALA A O 1
ATOM 1688 N N . ARG A 1 213 ? -24.284 -8.327 13.299 1.00 83.12 213 ARG A N 1
ATOM 1689 C CA . ARG A 1 213 ? -23.315 -7.881 12.297 1.00 83.12 213 ARG A CA 1
ATOM 1690 C C . ARG A 1 213 ? -21.984 -8.560 12.536 1.00 83.12 213 ARG A C 1
ATOM 1692 O O . ARG A 1 213 ? -21.514 -8.663 13.670 1.00 83.12 213 ARG A O 1
ATOM 1699 N N . PHE A 1 214 ? -21.351 -8.984 11.455 1.00 86.12 214 PHE A N 1
ATOM 1700 C CA . PHE A 1 214 ? -20.050 -9.625 11.517 1.00 86.12 214 PHE A CA 1
ATOM 1701 C C . PHE A 1 214 ? -18.944 -8.639 11.920 1.00 86.12 214 PHE A C 1
ATOM 1703 O O . PHE A 1 214 ? -18.819 -7.544 11.372 1.00 86.12 214 PHE A O 1
ATOM 1710 N N . ARG A 1 215 ? -18.113 -9.043 12.881 1.00 89.19 215 ARG A N 1
ATOM 1711 C CA . ARG A 1 215 ? -17.012 -8.264 13.469 1.00 89.19 215 ARG A CA 1
ATOM 1712 C C . ARG A 1 215 ? -15.652 -8.715 12.928 1.00 89.19 215 ARG A C 1
ATOM 1714 O O . ARG A 1 215 ? -14.703 -8.937 13.669 1.00 89.19 215 ARG A O 1
ATOM 1721 N N . GLY A 1 216 ? -15.572 -8.891 11.612 1.00 91.00 216 GLY A N 1
ATOM 1722 C CA . GLY A 1 216 ? -14.370 -9.343 10.906 1.00 91.00 216 GLY A CA 1
ATOM 1723 C C . GLY A 1 216 ? -13.482 -8.219 10.376 1.00 91.00 216 GLY A C 1
ATOM 1724 O O . GLY A 1 216 ? -12.864 -8.394 9.328 1.00 91.00 216 GLY A O 1
ATOM 1725 N N . TRP A 1 217 ? -13.431 -7.068 11.045 1.00 93.12 217 TRP A N 1
ATOM 1726 C CA . TRP A 1 217 ? -12.773 -5.855 10.550 1.00 93.12 217 TRP A CA 1
ATOM 1727 C C . TRP A 1 217 ? -11.776 -5.266 11.553 1.00 93.12 217 TRP A C 1
ATOM 1729 O O . TRP A 1 217 ? -11.866 -5.527 12.748 1.00 93.12 217 TRP A O 1
ATOM 1739 N N . VAL A 1 218 ? -10.841 -4.458 11.050 1.00 94.69 218 VAL A N 1
ATOM 1740 C CA . VAL A 1 218 ? -9.853 -3.685 11.821 1.00 94.69 218 VAL A CA 1
ATOM 1741 C C . VAL A 1 218 ? -9.865 -2.239 11.325 1.00 94.69 218 VAL A C 1
ATOM 1743 O O . VAL A 1 218 ? -9.901 -2.000 10.115 1.00 94.69 218 VAL A O 1
ATOM 1746 N N . LEU A 1 219 ? -9.802 -1.289 12.257 1.00 94.88 219 LEU A N 1
ATOM 1747 C CA . LEU A 1 219 ? -9.528 0.125 12.014 1.00 94.88 219 LEU A CA 1
ATOM 1748 C C . LEU A 1 219 ? -8.072 0.429 12.351 1.00 94.88 219 LEU A C 1
ATOM 1750 O O . LEU A 1 219 ? -7.578 0.066 13.421 1.00 94.88 219 LEU A O 1
ATOM 1754 N N . MET A 1 220 ? -7.401 1.114 11.434 1.00 94.94 220 MET A N 1
ATOM 1755 C CA . MET A 1 220 ? -5.985 1.454 11.538 1.00 94.94 220 MET A CA 1
ATOM 1756 C C . MET A 1 220 ? -5.843 2.964 11.417 1.00 94.94 220 MET A C 1
ATOM 1758 O O . MET A 1 220 ? -6.339 3.536 10.447 1.00 94.94 220 MET A O 1
ATOM 1762 N N . GLU A 1 221 ? -5.205 3.603 12.388 1.00 94.81 221 GLU A N 1
ATOM 1763 C CA . GLU A 1 221 ? -4.882 5.027 12.319 1.00 94.81 221 GLU A CA 1
ATOM 1764 C C . GLU A 1 221 ? -3.679 5.242 11.397 1.00 94.81 221 GLU A C 1
ATOM 1766 O O . GLU A 1 221 ? -2.733 4.451 11.401 1.00 94.81 221 GLU A O 1
ATOM 1771 N N . LEU A 1 222 ? -3.752 6.280 10.560 1.00 94.31 222 LEU A N 1
ATOM 1772 C CA . LEU A 1 222 ? -2.747 6.593 9.545 1.00 94.31 222 LEU A CA 1
ATOM 1773 C C . LEU A 1 222 ? -1.734 7.615 10.067 1.00 94.31 222 LEU A C 1
ATOM 1775 O O . LEU A 1 222 ? -2.116 8.627 10.649 1.00 94.31 222 LEU A O 1
ATOM 1779 N N . ASP A 1 223 ? -0.455 7.401 9.769 1.00 93.56 223 ASP A N 1
ATOM 1780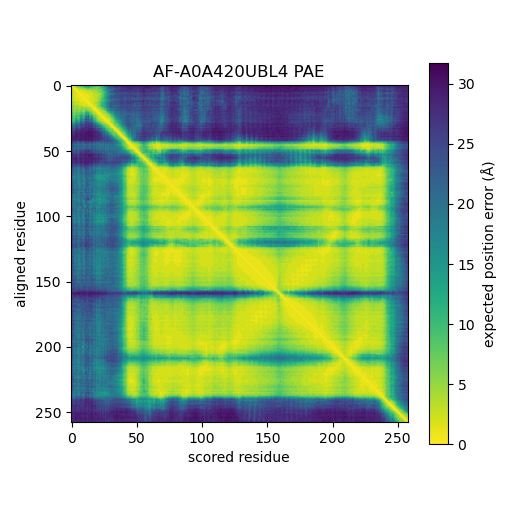 C CA . ASP A 1 223 ? 0.604 8.370 10.047 1.00 93.56 223 ASP A CA 1
ATOM 1781 C C . ASP A 1 223 ? 0.696 9.408 8.918 1.00 93.56 223 ASP A C 1
ATOM 1783 O O . ASP A 1 223 ? 0.982 9.087 7.757 1.00 93.56 223 ASP A O 1
ATOM 1787 N N . GLN A 1 224 ? 0.497 10.682 9.262 1.00 93.69 224 GLN A N 1
ATOM 1788 C CA . GLN A 1 224 ? 0.637 11.801 8.330 1.00 93.69 224 GLN A CA 1
ATOM 1789 C C . GLN A 1 224 ? 2.021 11.857 7.676 1.00 93.69 224 GLN A C 1
ATOM 1791 O O . GLN A 1 224 ? 2.125 12.229 6.509 1.00 93.69 224 GLN A O 1
ATOM 1796 N N . LYS A 1 225 ? 3.086 11.467 8.380 1.00 93.38 225 LYS A N 1
ATOM 1797 C CA . LYS A 1 225 ? 4.457 11.525 7.849 1.00 93.38 225 LYS A CA 1
ATOM 1798 C C . LYS A 1 225 ? 4.693 10.554 6.695 1.00 93.38 225 LYS A C 1
ATOM 1800 O O . LYS A 1 225 ? 5.703 10.669 6.011 1.00 93.38 225 LYS A O 1
ATOM 1805 N N . LYS A 1 226 ? 3.770 9.615 6.478 1.00 93.88 226 LYS A N 1
ATOM 1806 C CA . LYS A 1 226 ? 3.848 8.548 5.473 1.00 93.88 226 LYS A CA 1
ATOM 1807 C C . LYS A 1 226 ? 3.006 8.827 4.230 1.00 93.88 226 LYS A C 1
ATOM 1809 O O . LYS A 1 226 ? 2.987 8.011 3.315 1.00 93.88 226 LYS A O 1
ATOM 1814 N N . HIS A 1 227 ? 2.346 9.979 4.184 1.00 93.06 227 HIS A N 1
ATOM 1815 C CA . HIS A 1 227 ? 1.454 10.399 3.110 1.00 93.06 227 HIS A CA 1
ATOM 1816 C C . HIS A 1 227 ? 1.913 11.764 2.588 1.00 93.06 227 HIS A C 1
ATOM 1818 O O . HIS A 1 227 ? 2.277 12.643 3.373 1.00 93.06 227 HIS A O 1
ATOM 1824 N N . GLN A 1 228 ? 1.939 11.937 1.268 1.00 92.44 228 GLN A N 1
ATOM 1825 C CA . GLN A 1 228 ? 2.193 13.241 0.649 1.00 92.44 228 GLN A CA 1
ATOM 1826 C C . GLN A 1 228 ? 0.957 14.136 0.771 1.00 92.44 228 GLN A C 1
ATOM 1828 O O . GLN A 1 228 ? 1.070 15.325 1.071 1.00 92.44 228 GLN A O 1
ATOM 1833 N N . THR A 1 229 ? -0.235 13.562 0.608 1.00 91.94 229 THR A N 1
ATOM 1834 C CA . THR A 1 229 ? -1.490 14.256 0.871 1.00 91.94 229 THR A CA 1
ATOM 1835 C C . THR A 1 229 ? -1.704 14.367 2.375 1.00 91.94 229 THR A C 1
ATOM 1837 O O . THR A 1 229 ? -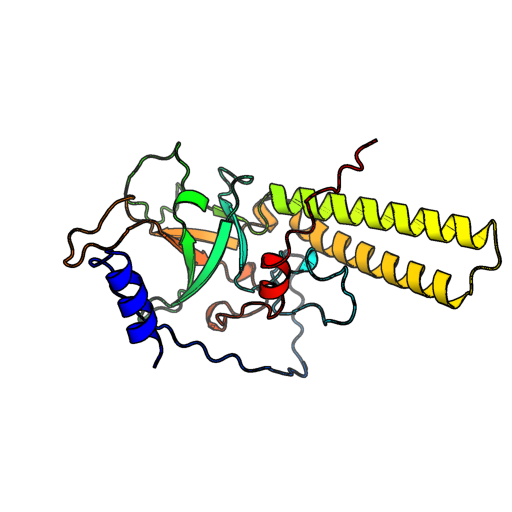1.440 13.445 3.153 1.00 91.94 229 THR A O 1
ATOM 1840 N N . LEU A 1 230 ? -2.259 15.497 2.817 1.00 92.62 230 LEU A N 1
ATOM 1841 C CA . LEU A 1 230 ? -2.763 15.596 4.182 1.00 92.62 230 LEU A CA 1
ATOM 1842 C C . LEU A 1 230 ? -3.798 14.492 4.419 1.00 92.62 230 LEU A C 1
ATOM 1844 O O . LEU A 1 230 ? -4.810 14.440 3.727 1.00 92.62 230 LEU A O 1
ATOM 1848 N N . VAL A 1 231 ? -3.588 13.655 5.429 1.00 91.31 231 VAL A N 1
ATOM 1849 C CA . VAL A 1 231 ? -4.410 12.490 5.767 1.00 91.31 231 VAL A CA 1
ATOM 1850 C C . VAL A 1 231 ? -5.890 12.877 5.886 1.00 91.31 231 VAL A C 1
ATOM 1852 O O . VAL A 1 231 ? -6.762 12.193 5.353 1.00 91.31 231 VAL A O 1
ATOM 1855 N N . LYS A 1 232 ? -6.190 14.057 6.449 1.00 89.31 232 LYS A N 1
ATOM 1856 C CA . LYS A 1 232 ? -7.558 14.609 6.522 1.00 89.31 232 LYS A CA 1
ATOM 1857 C C . LYS A 1 232 ? -8.219 14.881 5.166 1.00 89.31 232 LYS A C 1
ATOM 1859 O O . LYS A 1 232 ? -9.448 14.856 5.080 1.00 89.31 232 LYS A O 1
ATOM 1864 N N . LYS A 1 233 ? -7.429 15.128 4.121 1.00 90.75 233 LYS A N 1
ATOM 1865 C CA . LYS A 1 233 ? -7.855 15.352 2.731 1.00 90.75 233 LYS A CA 1
ATOM 1866 C C . LYS A 1 233 ? -7.860 14.070 1.890 1.00 90.75 233 LYS A C 1
ATOM 1868 O O . LYS A 1 233 ? -8.229 14.144 0.725 1.00 90.75 233 LYS A O 1
ATOM 1873 N N . LEU A 1 234 ? -7.494 12.912 2.451 1.00 89.81 234 LEU A N 1
ATOM 1874 C CA . LEU A 1 234 ? -7.580 11.650 1.720 1.00 89.81 234 LEU A CA 1
ATOM 1875 C C . LEU A 1 234 ? -9.026 11.356 1.314 1.00 89.81 234 LEU A C 1
ATOM 1877 O O . LEU A 1 234 ? -9.984 11.553 2.070 1.00 89.81 234 LEU A O 1
ATOM 1881 N N . GLU A 1 235 ? -9.161 10.858 0.093 1.00 88.88 235 GLU A N 1
ATOM 1882 C CA . GLU A 1 235 ? -10.429 10.499 -0.520 1.00 88.88 235 GLU A CA 1
ATOM 1883 C C . GLU A 1 235 ? -10.448 9.003 -0.820 1.00 88.88 235 GLU A C 1
ATOM 1885 O O . GLU A 1 235 ? -9.413 8.382 -1.067 1.00 88.88 235 GLU A O 1
ATOM 1890 N N . ASN A 1 236 ? -11.644 8.414 -0.823 1.00 87.81 236 ASN A N 1
ATOM 1891 C CA . ASN A 1 236 ? -11.847 7.011 -1.172 1.00 87.81 236 ASN A CA 1
ATOM 1892 C C . ASN A 1 236 ? -11.689 6.803 -2.690 1.00 87.81 236 ASN A C 1
ATOM 1894 O O . ASN A 1 236 ? -12.668 6.575 -3.399 1.00 87.81 236 ASN A O 1
ATOM 1898 N N . LYS A 1 237 ? -10.452 6.913 -3.184 1.00 84.81 237 LYS A N 1
ATOM 1899 C CA . LYS A 1 237 ? -10.080 6.721 -4.587 1.00 84.81 237 LYS A CA 1
ATOM 1900 C C . LYS A 1 237 ? -9.579 5.299 -4.805 1.00 84.81 237 LYS A C 1
ATOM 1902 O O . LYS A 1 237 ? -8.678 4.837 -4.105 1.00 84.81 237 LYS A O 1
ATOM 1907 N N . VAL A 1 238 ? -10.156 4.629 -5.796 1.00 77.06 238 VAL A N 1
ATOM 1908 C CA . VAL A 1 238 ? -9.664 3.357 -6.334 1.00 77.06 238 VAL A CA 1
ATOM 1909 C C . VAL A 1 238 ? -9.142 3.649 -7.739 1.00 77.06 238 VAL A C 1
ATOM 1911 O O . VAL A 1 238 ? -9.830 4.345 -8.489 1.00 77.06 238 VAL A O 1
ATOM 1914 N N . PRO A 1 239 ? -7.971 3.139 -8.136 1.00 69.00 239 PRO A N 1
ATOM 1915 C CA . PRO A 1 239 ? -7.492 3.307 -9.499 1.00 69.00 239 PRO A CA 1
ATOM 1916 C C . PRO A 1 239 ? -8.455 2.580 -10.439 1.00 69.00 239 PRO A C 1
ATOM 1918 O O . PRO A 1 239 ? -8.696 1.384 -10.261 1.00 69.00 239 PRO A O 1
ATOM 1921 N N . THR A 1 240 ? -9.008 3.292 -11.426 1.00 58.34 240 THR A N 1
ATOM 1922 C CA . THR A 1 240 ? -10.070 2.825 -12.349 1.00 58.34 240 THR A CA 1
ATOM 1923 C C . THR A 1 240 ? -9.751 1.483 -13.011 1.00 58.34 240 THR A C 1
ATOM 1925 O O . THR A 1 240 ? -10.621 0.737 -13.444 1.00 58.34 240 THR A O 1
ATOM 1928 N N . GLU A 1 241 ? -8.477 1.134 -13.046 1.00 54.84 241 GLU A N 1
ATOM 1929 C CA . GLU A 1 241 ? -7.951 0.014 -13.787 1.00 54.84 241 GLU A CA 1
ATOM 1930 C C . GLU A 1 241 ? -7.383 -1.107 -12.892 1.00 54.84 241 GLU A C 1
ATOM 1932 O O . GLU A 1 241 ? -6.975 -2.148 -13.405 1.00 54.84 241 GLU A O 1
ATOM 1937 N N . LEU A 1 242 ? -7.384 -0.942 -11.561 1.00 48.88 242 LEU A N 1
ATOM 1938 C CA . LEU A 1 242 ? -7.215 -2.062 -10.621 1.00 48.88 242 LEU A CA 1
ATOM 1939 C C . LEU A 1 242 ? -8.397 -3.042 -10.766 1.00 48.88 242 LEU A C 1
ATOM 1941 O O . LEU A 1 242 ? -8.222 -4.253 -10.650 1.00 48.88 242 LEU A O 1
ATOM 1945 N N . ALA A 1 243 ? -9.575 -2.527 -11.140 1.00 39.22 243 ALA A N 1
ATOM 1946 C CA . ALA A 1 243 ? -10.758 -3.313 -11.491 1.00 39.22 243 ALA A CA 1
ATOM 1947 C C . ALA A 1 243 ? -10.560 -4.184 -12.753 1.00 39.22 243 ALA A C 1
ATOM 1949 O O . ALA A 1 243 ? -11.011 -5.327 -12.795 1.00 39.22 243 ALA A O 1
ATOM 1950 N N . ALA A 1 244 ? -9.831 -3.691 -13.761 1.00 35.59 244 ALA A N 1
ATOM 1951 C CA . ALA A 1 244 ? -9.520 -4.450 -14.979 1.00 35.59 244 ALA A CA 1
ATOM 1952 C C . ALA A 1 244 ? -8.449 -5.535 -14.742 1.00 35.59 244 ALA A C 1
ATOM 1954 O O . ALA A 1 244 ? -8.480 -6.605 -15.340 1.00 35.59 244 ALA A O 1
ATOM 1955 N N . VAL A 1 245 ? -7.519 -5.292 -13.816 1.00 37.31 245 VAL A N 1
ATOM 1956 C CA . VAL A 1 245 ? -6.456 -6.246 -13.461 1.00 37.31 245 VAL A CA 1
ATOM 1957 C C . VAL A 1 245 ? -6.975 -7.401 -12.592 1.00 37.31 245 VAL A C 1
ATOM 1959 O O . VAL A 1 245 ? -6.475 -8.519 -12.697 1.00 37.31 245 VAL A O 1
ATOM 1962 N N . LEU A 1 246 ? -7.990 -7.162 -11.756 1.00 39.28 246 LEU A N 1
ATOM 1963 C CA . LEU A 1 246 ? -8.635 -8.203 -10.943 1.00 39.28 246 LEU A CA 1
ATOM 1964 C C . LEU A 1 246 ? -9.585 -9.109 -11.748 1.00 39.28 246 LEU A C 1
ATOM 1966 O O . LEU A 1 246 ? -9.915 -10.194 -11.277 1.00 39.28 246 LEU A O 1
ATOM 1970 N N . THR A 1 247 ? -10.009 -8.699 -12.948 1.00 33.97 247 THR A N 1
ATOM 1971 C CA . THR A 1 247 ? -10.925 -9.477 -13.807 1.00 33.97 247 THR A CA 1
ATOM 1972 C C . THR A 1 247 ? -10.212 -10.431 -14.768 1.00 33.97 247 THR A C 1
ATOM 1974 O O . THR A 1 247 ? -10.862 -11.309 -15.322 1.00 33.97 247 THR A O 1
ATOM 1977 N N . HIS A 1 248 ? -8.889 -10.318 -14.934 1.00 33.12 248 HIS A N 1
ATOM 1978 C CA . HIS A 1 248 ? -8.093 -11.225 -15.767 1.00 33.12 248 HIS A CA 1
ATOM 1979 C C . HIS A 1 248 ? -6.879 -11.757 -14.990 1.00 33.12 248 HIS A C 1
ATOM 1981 O O . HIS A 1 248 ? -5.803 -11.148 -15.016 1.00 33.12 248 HIS A O 1
ATOM 1987 N N . PRO A 1 249 ? -6.997 -12.910 -14.308 1.00 31.36 249 PRO A N 1
ATOM 1988 C CA . PRO A 1 249 ? -5.829 -13.630 -13.833 1.00 31.36 249 PRO A CA 1
ATOM 1989 C C . PRO A 1 249 ? -5.082 -14.188 -15.054 1.00 31.36 249 PRO A C 1
ATOM 1991 O O . PRO A 1 249 ? -5.324 -15.311 -15.476 1.00 31.36 249 PRO A O 1
ATOM 1994 N N . GLN A 1 250 ? -4.151 -13.426 -15.633 1.00 39.94 250 GLN A N 1
ATOM 1995 C CA . GLN A 1 250 ? -3.244 -13.909 -16.691 1.00 39.94 250 GLN A CA 1
ATOM 1996 C C . GLN A 1 250 ? -2.171 -14.884 -16.160 1.00 39.94 250 GLN A C 1
ATOM 1998 O O . GLN A 1 250 ? -1.023 -14.876 -16.586 1.00 39.94 250 GLN A O 1
ATOM 2003 N N . PHE A 1 251 ? -2.548 -15.745 -15.219 1.00 39.00 251 PHE A N 1
ATOM 2004 C CA . PHE A 1 251 ? -1.751 -16.880 -14.776 1.00 39.00 251 PHE A CA 1
ATOM 2005 C C . PHE A 1 251 ? -2.645 -18.116 -14.705 1.00 39.00 251 PHE A C 1
ATOM 2007 O O . PHE A 1 251 ? -2.905 -18.666 -13.640 1.00 39.00 251 PHE A O 1
ATOM 2014 N N . MET A 1 252 ? -3.101 -18.569 -15.868 1.00 28.78 252 MET A N 1
ATOM 2015 C CA . MET A 1 252 ? -3.164 -19.999 -16.134 1.00 28.78 252 MET A CA 1
ATOM 2016 C C . MET A 1 252 ? -2.261 -20.234 -17.333 1.00 28.78 252 MET A C 1
ATOM 2018 O O . MET A 1 252 ? -2.568 -19.813 -18.443 1.00 28.78 252 MET A O 1
ATOM 2022 N N . SER A 1 253 ? -1.099 -20.830 -17.073 1.00 34.88 253 SER A N 1
ATOM 2023 C CA . SER A 1 253 ? -0.240 -21.364 -18.118 1.00 34.88 253 SER A CA 1
ATOM 2024 C C . SER A 1 253 ? -1.080 -22.297 -18.984 1.00 34.88 253 SER A C 1
ATOM 2026 O O . SER A 1 253 ? -1.583 -23.308 -18.480 1.00 34.88 253 SER A O 1
ATOM 2028 N N . GLU A 1 254 ? -1.199 -21.999 -20.271 1.00 31.73 254 GLU A N 1
ATOM 2029 C CA . GLU A 1 254 ? -1.479 -23.033 -21.253 1.00 31.73 254 GLU A CA 1
ATOM 2030 C C . GLU A 1 254 ? -0.308 -24.014 -21.181 1.00 31.73 254 GLU A C 1
ATOM 2032 O O . GLU A 1 254 ? 0.787 -23.779 -21.690 1.00 31.73 254 GLU A O 1
ATOM 2037 N N . ARG A 1 255 ? -0.515 -25.105 -20.439 1.00 31.89 255 ARG A N 1
ATOM 2038 C CA . ARG A 1 255 ? 0.275 -26.310 -20.634 1.00 31.89 255 ARG A CA 1
ATOM 2039 C C . ARG A 1 255 ? -0.085 -26.798 -22.027 1.00 31.89 255 ARG A C 1
ATOM 2041 O O . ARG A 1 255 ? -1.147 -27.388 -22.216 1.00 31.89 255 ARG A O 1
ATOM 2048 N N . HIS A 1 256 ? 0.790 -26.518 -22.988 1.00 33.12 256 HIS A N 1
ATOM 2049 C CA . HIS A 1 256 ? 0.817 -27.259 -24.235 1.00 33.12 256 HIS A CA 1
ATOM 2050 C C . HIS A 1 256 ? 0.872 -28.744 -23.883 1.00 33.12 256 HIS A C 1
ATOM 2052 O O . HIS A 1 256 ? 1.771 -29.203 -23.181 1.00 33.12 256 HIS A O 1
ATOM 2058 N N . SER A 1 257 ? -0.184 -29.438 -24.286 1.00 34.06 257 SER A N 1
ATOM 2059 C CA . SER A 1 257 ? -0.244 -30.887 -24.286 1.00 34.06 257 SER A CA 1
ATOM 2060 C C . SER A 1 257 ? 0.418 -31.327 -25.586 1.00 34.06 257 SER A C 1
ATOM 2062 O O . SER A 1 257 ? -0.137 -31.079 -26.656 1.00 34.06 257 SER A O 1
ATOM 2064 N N . GLU A 1 258 ? 1.608 -31.905 -25.477 1.00 33.97 258 GLU A N 1
ATOM 2065 C CA . GLU A 1 258 ? 2.063 -32.968 -26.377 1.00 33.97 258 GLU A CA 1
ATOM 2066 C C . GLU A 1 258 ? 1.946 -34.294 -25.623 1.00 33.97 258 GLU A C 1
ATOM 2068 O O . GLU A 1 258 ? 2.254 -34.303 -24.405 1.00 33.97 258 GLU A O 1
#

Solvent-accessible surface area (backbone atoms only — not comparable to full-atom values): 15181 Å² total; per-residue (Å²): 135,56,49,67,53,56,47,45,57,37,40,76,71,73,48,77,92,65,88,70,80,81,82,87,79,86,88,74,91,77,86,78,82,89,75,87,85,90,78,90,70,81,94,64,44,47,24,35,83,69,73,81,74,84,87,47,91,83,59,67,70,65,57,50,39,50,30,65,46,38,68,27,42,27,11,12,66,93,43,30,67,44,62,38,44,40,60,42,73,45,70,47,86,99,55,80,52,38,29,38,34,33,54,26,68,33,59,50,45,93,89,48,78,82,48,68,43,64,62,37,96,91,65,68,50,41,29,20,45,44,13,54,49,61,46,50,54,42,53,51,50,42,53,52,50,40,51,53,40,50,54,52,44,56,46,42,76,72,74,53,97,55,58,64,72,58,50,52,51,42,51,55,55,32,53,54,42,51,54,51,48,58,60,48,57,54,43,66,50,65,73,42,14,40,39,30,29,46,44,38,25,58,35,68,49,68,44,97,50,90,77,61,46,78,31,56,39,28,36,25,38,60,42,54,84,30,35,70,54,58,57,79,72,64,65,88,43,61,61,86,56,59,62,61,56,73,74,52,77,91,77,70,79,82,73,81,83,128

Sequence (258 aa):
MEANICRQVLREHGIHDVEVEIKESRITQCCSNDQDQTECELSTAKLSPDIPILQEEGYRRDSIQLSEFLGTKIASSRNPTREGTKGLYLRIRNTETVVTLTCRHVILGPEEENIDVCHDAHNSRDIIQPGNKTYQDTTYFLRNQIYQTQSAINLGESSIPVPERRIEYLRGSKARKETSLQRLELFESMESRTLGHVLLSPKFGLSCSSPARFRGWVLMELDQKKHQTLVKKLENKVPTELAAVLTHPQFMSERHSE

Organism: Gibberella intermedia (NCBI:txid948311)

Radius of gyration: 22.14 Å; Cα contacts (8 Å, |Δi|>4): 362; chains: 1; bounding box: 60×57×63 Å

Nearest PDB structures (foldseek):
  8d06-assembly1_A  TM=8.667E-01  e=8.240E+00  synthetic construct
  2q0o-assembly1_C  TM=7.391E-01  e=7.335E+00  Sinorhizobium fredii NGR234